Protein AF-A0A914YT44-F1 (afdb_monomer_lite)

Foldseek 3Di:
DDDPQKDAQDDPVPLPQCVVPVQFQKEAEAPDQFQDDQGPHNDMDGDPDPLSVQLVVVLVVCVVPDDAPSSLVSSLSCVPPPSTPYHYGRCLAAHECCLQAPLVRDPSVVRQYRMYGQDQDPDDCVSVVLCVQLLNPQDDPVRPDGDVVSSVVVSCCSNPPSVSSNVSDDDDPRNVVSVVVSVVSSVLRPDPVSVCCCSVPCSSVVVVVPPDD

Sequence (213 aa):
MIQQDTFWRENLLDLNIEISQPEADIIFDRAAESGGNLIAGGYYFARPTCAAKAFFKQLSYDLEDFYTPDNTYMTILCSNEGLATCGHAPFSMITNYLWLTEPSRLSSVKSVPSLIQFDGDTKLGGKLQKMKALGFDFVENDGKTCKPESVKAAQEAVVKSRKSIDQKASRSYSQIQFGVYQWFIDQFYKSAPTKYLLEKFIFPFAHYFMITI

Structure (mmCIF, N/CA/C/O backbone):
data_AF-A0A914YT44-F1
#
_entry.id   AF-A0A914YT44-F1
#
loop_
_atom_site.group_PDB
_atom_site.id
_atom_site.type_symbol
_atom_site.label_atom_id
_atom_site.label_alt_id
_atom_site.label_comp_id
_atom_site.label_asym_id
_atom_site.label_entity_id
_atom_site.label_seq_id
_atom_site.pdbx_PDB_ins_code
_atom_site.Cartn_x
_atom_site.Cartn_y
_atom_site.Cartn_z
_atom_site.occupancy
_atom_site.B_iso_or_equiv
_atom_site.auth_seq_id
_atom_site.auth_comp_id
_atom_site.auth_asym_id
_atom_site.auth_atom_id
_atom_site.pdbx_PDB_model_num
ATOM 1 N N . MET A 1 1 ? -1.627 -10.484 -0.026 1.00 53.25 1 MET A N 1
ATOM 2 C CA . MET A 1 1 ? -2.001 -10.363 -1.454 1.00 53.25 1 MET A CA 1
ATOM 3 C C . MET A 1 1 ? -0.736 -10.051 -2.247 1.00 53.25 1 MET A C 1
ATOM 5 O O . MET A 1 1 ? 0.153 -9.431 -1.682 1.00 53.25 1 MET A O 1
ATOM 9 N N . ILE A 1 2 ? -0.602 -10.529 -3.488 1.00 65.06 2 ILE A N 1
ATOM 10 C CA . ILE A 1 2 ? 0.542 -10.207 -4.360 1.00 65.06 2 ILE A CA 1
ATOM 11 C C . ILE A 1 2 ? 0.027 -9.277 -5.452 1.00 65.06 2 ILE A C 1
ATOM 13 O O . ILE A 1 2 ? -0.781 -9.704 -6.274 1.00 65.06 2 ILE A O 1
ATOM 17 N N . GLN A 1 3 ? 0.466 -8.020 -5.453 1.00 74.62 3 GLN A N 1
ATOM 18 C CA . GLN A 1 3 ? 0.130 -7.076 -6.514 1.00 74.62 3 GLN A CA 1
ATOM 19 C C . GLN A 1 3 ? 1.110 -7.226 -7.683 1.00 74.62 3 GLN A C 1
ATOM 21 O O . GLN A 1 3 ? 2.329 -7.228 -7.504 1.00 74.62 3 GLN A O 1
ATOM 26 N N . GLN A 1 4 ? 0.564 -7.377 -8.893 1.00 76.62 4 GLN A N 1
ATOM 27 C CA . GLN A 1 4 ? 1.333 -7.622 -10.125 1.00 76.62 4 GLN A CA 1
ATOM 28 C C . GLN A 1 4 ? 2.192 -6.423 -10.550 1.00 76.62 4 GLN A C 1
ATOM 30 O O . GLN A 1 4 ? 3.120 -6.554 -11.341 1.00 76.62 4 GLN A O 1
ATOM 35 N N . ASP A 1 5 ? 1.872 -5.250 -10.029 1.00 81.56 5 ASP A N 1
ATOM 36 C CA . ASP A 1 5 ? 2.488 -3.970 -10.344 1.00 81.56 5 ASP A CA 1
ATOM 37 C C . ASP A 1 5 ? 3.469 -3.495 -9.268 1.00 81.56 5 ASP A C 1
ATOM 39 O O . ASP A 1 5 ? 3.721 -2.303 -9.129 1.00 81.56 5 ASP A O 1
ATOM 43 N N . THR A 1 6 ? 4.008 -4.418 -8.480 1.00 87.19 6 THR A N 1
ATOM 44 C CA . THR A 1 6 ? 5.006 -4.106 -7.459 1.00 87.19 6 THR A CA 1
ATOM 45 C C . THR A 1 6 ? 6.357 -4.660 -7.875 1.00 87.19 6 THR A C 1
ATOM 47 O O . THR A 1 6 ? 6.466 -5.805 -8.314 1.00 87.19 6 THR A O 1
ATOM 50 N N . PHE A 1 7 ? 7.411 -3.867 -7.705 1.00 87.94 7 PHE A N 1
ATOM 51 C CA . PHE A 1 7 ? 8.782 -4.354 -7.787 1.00 87.94 7 PHE A CA 1
ATOM 52 C C . PHE A 1 7 ? 9.246 -4.857 -6.420 1.00 87.94 7 PHE A C 1
ATOM 54 O O . PHE A 1 7 ? 9.190 -4.126 -5.430 1.00 87.94 7 PHE A O 1
ATOM 61 N N . TRP A 1 8 ? 9.693 -6.113 -6.383 1.00 88.44 8 TRP A N 1
ATOM 62 C CA . TRP A 1 8 ? 10.071 -6.817 -5.162 1.00 88.44 8 TRP A CA 1
ATOM 63 C C . TRP A 1 8 ? 11.592 -6.913 -5.099 1.00 88.44 8 TRP A C 1
ATOM 65 O O . TRP A 1 8 ? 12.209 -7.654 -5.866 1.00 88.44 8 TRP A O 1
ATOM 75 N N . ARG A 1 9 ? 12.208 -6.144 -4.201 1.00 88.19 9 ARG A N 1
ATOM 76 C CA . ARG A 1 9 ? 13.657 -6.191 -3.959 1.00 88.19 9 ARG A CA 1
ATOM 77 C C . ARG A 1 9 ? 14.020 -7.260 -2.933 1.00 88.19 9 ARG A C 1
ATOM 79 O O . ARG A 1 9 ? 15.084 -7.861 -3.034 1.00 88.19 9 ARG A O 1
ATOM 86 N N . GLU A 1 10 ? 13.145 -7.471 -1.959 1.00 88.06 10 GLU A N 1
ATOM 87 C CA . GLU A 1 10 ? 13.279 -8.481 -0.910 1.00 88.06 10 GLU A CA 1
ATOM 88 C C . GLU A 1 10 ? 12.046 -9.387 -0.900 1.00 88.06 10 GLU A C 1
ATOM 90 O O . GLU A 1 10 ? 10.990 -9.038 -1.435 1.00 88.06 10 GLU A O 1
ATOM 95 N N . ASN A 1 11 ? 12.185 -10.570 -0.306 1.00 84.94 11 ASN A N 1
ATOM 96 C CA . ASN A 1 11 ? 11.076 -11.496 -0.141 1.00 84.94 11 ASN A CA 1
ATOM 97 C C . ASN A 1 11 ? 10.110 -10.966 0.925 1.00 84.94 11 ASN A C 1
ATOM 99 O O . ASN A 1 11 ? 10.542 -10.542 1.994 1.00 84.94 11 ASN A O 1
ATOM 103 N N . LEU A 1 12 ? 8.804 -11.056 0.661 1.00 79.38 12 LEU A N 1
ATOM 104 C CA . LEU A 1 12 ? 7.759 -10.672 1.611 1.00 79.38 12 LEU A CA 1
ATOM 105 C C . LEU A 1 12 ? 7.891 -11.412 2.956 1.00 79.38 12 LEU A C 1
ATOM 107 O O . LEU A 1 12 ? 7.602 -10.831 3.998 1.00 79.38 12 LEU A O 1
ATOM 111 N N . LEU A 1 13 ? 8.349 -12.669 2.931 1.00 82.69 13 LEU A N 1
ATOM 112 C CA . LEU A 1 13 ? 8.542 -13.490 4.133 1.00 82.69 13 LEU A CA 1
ATOM 113 C C . LEU A 1 13 ? 9.728 -13.033 4.995 1.00 82.69 13 LEU A C 1
ATOM 115 O O . LEU A 1 13 ? 9.747 -13.315 6.187 1.00 82.69 13 LEU A O 1
ATOM 119 N N . ASP A 1 14 ? 10.682 -12.306 4.411 1.00 87.88 14 ASP A N 1
ATOM 120 C CA . ASP A 1 14 ? 11.901 -11.869 5.098 1.00 87.88 14 ASP A CA 1
ATOM 121 C C . ASP A 1 14 ? 11.765 -10.450 5.681 1.00 87.88 14 ASP A C 1
ATOM 123 O O . ASP A 1 14 ? 12.662 -9.967 6.375 1.00 87.88 14 ASP A O 1
ATOM 127 N N . LEU A 1 15 ? 10.638 -9.768 5.432 1.00 85.25 15 LEU A N 1
ATOM 128 C CA . LEU A 1 15 ? 10.417 -8.393 5.891 1.00 85.25 15 LEU A CA 1
ATOM 129 C C . LEU A 1 15 ? 10.190 -8.288 7.403 1.00 85.25 15 LEU A C 1
ATOM 131 O O . LEU A 1 15 ? 10.411 -7.216 7.965 1.00 85.25 15 LEU A O 1
ATOM 135 N N . ASN A 1 16 ? 9.763 -9.379 8.054 1.00 87.56 16 ASN A N 1
ATOM 136 C CA . ASN A 1 16 ? 9.575 -9.473 9.507 1.00 87.56 16 ASN A CA 1
ATOM 137 C C . ASN A 1 16 ? 8.784 -8.283 10.109 1.00 87.56 16 ASN A C 1
ATOM 139 O O . ASN A 1 16 ? 9.104 -7.767 11.186 1.00 87.56 16 ASN A O 1
ATOM 143 N N . ILE A 1 17 ? 7.766 -7.802 9.384 1.00 86.25 17 ILE A N 1
ATOM 144 C CA . ILE A 1 17 ? 6.983 -6.594 9.709 1.00 86.25 17 ILE A CA 1
ATOM 145 C C . ILE A 1 17 ? 6.357 -6.709 11.108 1.00 86.25 17 ILE A C 1
ATOM 147 O O . ILE A 1 17 ? 6.280 -5.741 11.872 1.00 86.25 17 ILE A O 1
ATOM 151 N N . GLU A 1 18 ? 5.948 -7.922 11.454 1.00 86.81 18 GLU A N 1
ATOM 152 C CA . GLU A 1 18 ? 5.268 -8.309 12.677 1.00 86.81 18 GLU A CA 1
ATOM 153 C C . GLU A 1 18 ? 6.133 -8.229 13.938 1.00 86.81 18 GLU A C 1
ATOM 155 O O . GLU A 1 18 ? 5.576 -8.163 15.035 1.00 86.81 18 GLU A O 1
ATOM 160 N N . ILE A 1 19 ? 7.466 -8.198 13.808 1.00 86.94 19 ILE A N 1
ATOM 161 C CA . ILE A 1 19 ? 8.384 -8.075 14.953 1.00 86.94 19 ILE A CA 1
ATOM 162 C C . ILE A 1 19 ? 8.261 -6.691 15.595 1.00 86.94 19 ILE A C 1
ATOM 164 O O . ILE A 1 19 ? 8.307 -6.558 16.816 1.00 86.94 19 ILE A O 1
ATOM 168 N N . SER A 1 20 ? 8.075 -5.652 14.778 1.00 85.12 20 SER A N 1
ATOM 169 C CA . SER A 1 20 ? 7.980 -4.267 15.257 1.00 85.12 20 SER A CA 1
ATOM 170 C C . SER A 1 20 ? 6.661 -3.957 15.974 1.00 85.12 20 SER A C 1
ATOM 172 O O . SER A 1 20 ? 6.581 -2.983 16.720 1.00 85.12 20 SER A O 1
ATOM 174 N N . GLN A 1 21 ? 5.626 -4.767 15.731 1.00 90.94 21 GLN A N 1
ATOM 175 C CA . GLN A 1 21 ? 4.250 -4.547 16.181 1.00 90.94 21 GLN A CA 1
ATOM 176 C C . GLN A 1 21 ? 3.633 -5.882 16.649 1.00 90.94 21 GLN A C 1
ATOM 178 O O . GLN A 1 21 ? 2.755 -6.440 15.979 1.00 90.94 21 GLN A O 1
ATOM 183 N N . PRO A 1 22 ? 4.102 -6.432 17.789 1.00 90.12 22 PRO A N 1
ATOM 184 C CA . PRO A 1 22 ? 3.673 -7.744 18.276 1.00 90.12 22 PRO A CA 1
ATOM 185 C C . PRO A 1 22 ? 2.180 -7.789 18.630 1.00 90.12 22 PRO A C 1
ATOM 187 O O . PRO A 1 22 ? 1.530 -8.799 18.377 1.00 90.12 22 PRO A O 1
ATOM 190 N N . GLU A 1 23 ? 1.636 -6.677 19.125 1.00 92.00 23 GLU A N 1
ATOM 191 C CA . GLU A 1 23 ? 0.241 -6.556 19.576 1.00 92.00 23 GLU A CA 1
ATOM 192 C C . GLU A 1 23 ? -0.764 -6.309 18.438 1.00 92.00 23 GLU A C 1
ATOM 194 O O . GLU A 1 23 ? -1.972 -6.340 18.657 1.00 92.00 23 GLU A O 1
ATOM 199 N N . ALA A 1 24 ? -0.292 -6.031 17.217 1.00 94.44 24 ALA A N 1
ATOM 200 C CA . ALA A 1 24 ? -1.181 -5.791 16.087 1.00 94.44 24 ALA A CA 1
ATOM 201 C C . ALA A 1 24 ? -1.757 -7.114 15.562 1.00 94.44 24 ALA A C 1
ATOM 203 O O . ALA A 1 24 ? -1.013 -8.033 15.202 1.00 94.44 24 ALA A O 1
ATOM 204 N N . ASP A 1 25 ? -3.084 -7.181 15.462 1.00 95.81 25 ASP A N 1
ATOM 205 C CA . ASP A 1 25 ? -3.815 -8.256 14.792 1.00 95.81 25 ASP A CA 1
ATOM 206 C C . ASP A 1 25 ? -3.584 -8.214 13.280 1.00 95.81 25 ASP A C 1
ATOM 208 O O . ASP A 1 25 ? -3.444 -9.255 12.635 1.00 95.81 25 ASP A O 1
ATOM 212 N N . ILE A 1 26 ? -3.544 -7.007 12.709 1.00 95.38 26 ILE A N 1
ATOM 213 C CA . ILE A 1 26 ? -3.336 -6.776 11.279 1.00 95.38 26 ILE A CA 1
ATOM 214 C C . ILE A 1 26 ? -2.377 -5.604 11.097 1.00 95.38 26 ILE A C 1
ATOM 216 O O . ILE A 1 26 ? -2.525 -4.580 11.754 1.00 95.38 26 ILE A O 1
ATOM 220 N N . ILE A 1 27 ? -1.407 -5.728 10.197 1.00 94.25 27 ILE A N 1
ATOM 221 C CA . ILE A 1 27 ? -0.470 -4.664 9.842 1.00 94.25 27 ILE A CA 1
ATOM 222 C C . ILE A 1 27 ? -0.644 -4.334 8.364 1.00 94.25 27 ILE A C 1
ATOM 224 O O . ILE A 1 27 ? -0.474 -5.211 7.521 1.00 94.25 27 ILE A O 1
ATOM 228 N N . PHE A 1 28 ? -0.957 -3.078 8.056 1.00 93.44 28 PHE A N 1
ATOM 229 C CA . PHE A 1 28 ? -1.239 -2.613 6.696 1.00 93.44 28 PHE A CA 1
ATOM 230 C C . PHE A 1 28 ? -0.108 -1.767 6.110 1.00 93.44 28 PHE A C 1
ATOM 232 O O . PHE A 1 28 ? 0.598 -1.066 6.838 1.00 93.44 28 PHE A O 1
ATOM 239 N N . ASP A 1 29 ? 0.032 -1.772 4.786 1.00 91.50 29 ASP A N 1
ATOM 240 C CA . ASP A 1 29 ? 0.761 -0.728 4.068 1.00 91.50 29 ASP A CA 1
ATOM 241 C C . ASP A 1 29 ? 0.037 0.632 4.148 1.00 91.50 29 ASP A C 1
ATOM 243 O O . ASP A 1 29 ? -1.147 0.741 4.486 1.00 91.50 29 ASP A O 1
ATOM 247 N N . ARG A 1 30 ? 0.781 1.712 3.892 1.00 91.00 30 ARG A N 1
ATOM 248 C CA . ARG A 1 30 ? 0.304 3.091 4.072 1.00 91.00 30 ARG A CA 1
ATOM 249 C C . ARG A 1 30 ? 0.227 3.816 2.738 1.00 91.00 30 ARG A C 1
ATOM 251 O O . ARG A 1 30 ? 1.114 3.670 1.903 1.00 91.00 30 ARG A O 1
ATOM 258 N N . ALA A 1 31 ? -0.784 4.665 2.574 1.00 88.69 31 ALA A N 1
ATOM 259 C CA . ALA A 1 31 ? -0.943 5.483 1.369 1.00 88.69 31 ALA A CA 1
ATOM 260 C C . ALA A 1 31 ? 0.121 6.594 1.246 1.00 88.69 31 ALA A C 1
ATOM 262 O O . ALA A 1 31 ? 0.500 6.978 0.138 1.00 88.69 31 ALA A O 1
ATOM 263 N N . ALA A 1 32 ? 0.649 7.080 2.374 1.00 86.25 32 ALA A N 1
ATOM 264 C CA . ALA A 1 32 ? 1.719 8.073 2.414 1.00 86.25 32 ALA A CA 1
ATOM 265 C C . ALA A 1 32 ? 2.620 7.917 3.647 1.00 86.25 32 ALA A C 1
ATOM 267 O O . ALA A 1 32 ? 2.246 7.325 4.661 1.00 86.25 32 ALA A O 1
ATOM 268 N N . GLU A 1 33 ? 3.828 8.484 3.566 1.00 84.25 33 GLU A N 1
ATOM 269 C CA . GLU A 1 33 ? 4.793 8.483 4.670 1.00 84.25 33 GLU A CA 1
ATOM 270 C C . GLU A 1 33 ? 4.350 9.380 5.834 1.00 84.25 33 GLU A C 1
ATOM 272 O O . GLU A 1 33 ? 4.406 8.984 7.004 1.00 84.25 33 GLU A O 1
ATOM 277 N N . SER A 1 34 ? 3.890 10.585 5.505 1.00 76.06 34 SER A N 1
ATOM 278 C CA . SER A 1 34 ? 3.363 11.572 6.446 1.00 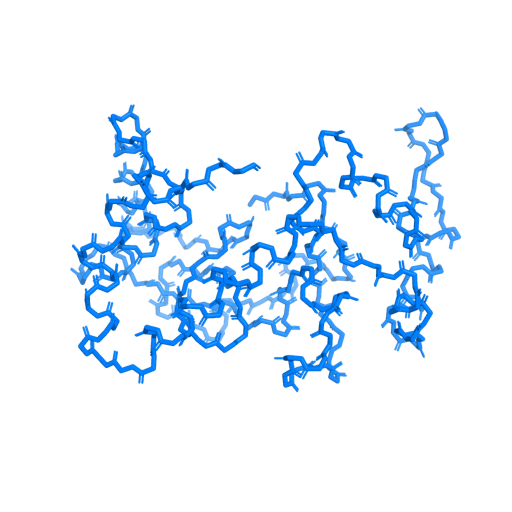76.06 34 SER A CA 1
ATOM 279 C C . SER A 1 34 ? 1.850 11.691 6.275 1.00 76.06 34 SER A C 1
ATOM 281 O O . SER A 1 34 ? 1.326 11.248 5.261 1.00 76.06 34 SER A O 1
ATOM 283 N N . GLY A 1 35 ? 1.151 12.250 7.267 1.00 66.31 35 GLY A N 1
ATOM 284 C CA . GLY A 1 35 ? -0.287 12.500 7.135 1.00 66.31 35 GLY A CA 1
ATOM 285 C C . GLY A 1 35 ? -1.209 11.370 7.593 1.00 66.31 35 GLY A C 1
ATOM 286 O O . GLY A 1 35 ? -2.305 11.237 7.073 1.00 66.31 35 GLY A O 1
ATOM 287 N N . GLY A 1 36 ? -0.805 10.591 8.602 1.00 72.94 36 GLY A N 1
ATOM 288 C CA . GLY A 1 36 ? -1.711 9.699 9.335 1.00 72.94 36 GLY A CA 1
ATOM 289 C C . GLY A 1 36 ? -1.753 8.248 8.856 1.00 72.94 36 GLY A C 1
ATOM 290 O O . GLY A 1 36 ? -0.799 7.737 8.263 1.00 72.94 36 GLY A O 1
ATOM 291 N N . ASN A 1 37 ? -2.856 7.579 9.194 1.00 82.06 37 ASN A N 1
ATOM 292 C CA . ASN A 1 37 ? -3.003 6.120 9.188 1.00 82.06 37 ASN A CA 1
ATOM 293 C C . ASN A 1 37 ? -3.829 5.599 8.002 1.00 82.06 37 ASN A C 1
ATOM 295 O O . ASN A 1 37 ? -4.321 4.475 8.058 1.00 82.06 37 ASN A O 1
ATOM 299 N N . LEU A 1 38 ? -3.989 6.399 6.937 1.00 90.00 38 LEU A N 1
ATOM 300 C CA . LEU A 1 38 ? -4.695 5.943 5.742 1.00 90.00 38 LEU A CA 1
ATOM 301 C C . LEU A 1 38 ? -4.003 4.700 5.173 1.00 90.00 38 LEU A C 1
ATOM 303 O O . LEU A 1 38 ? -2.830 4.737 4.779 1.00 90.00 38 LEU A O 1
ATOM 307 N N . ILE A 1 39 ? -4.761 3.612 5.132 1.00 92.06 39 ILE A N 1
ATOM 308 C CA . ILE A 1 39 ? -4.332 2.331 4.585 1.00 92.06 39 ILE A CA 1
ATOM 309 C C . ILE A 1 39 ? -4.241 2.456 3.063 1.00 92.06 39 ILE A C 1
ATOM 311 O O . ILE A 1 39 ? -5.109 3.064 2.439 1.00 92.06 39 ILE A O 1
ATOM 315 N N . ALA A 1 40 ? -3.183 1.907 2.460 1.00 89.12 40 ALA A N 1
ATOM 316 C CA . ALA A 1 40 ? -3.133 1.750 1.005 1.00 89.12 40 ALA A CA 1
ATOM 317 C C . ALA A 1 40 ? -3.944 0.522 0.570 1.00 89.12 40 ALA A C 1
ATOM 319 O O . ALA A 1 40 ? -4.748 0.620 -0.350 1.00 89.12 40 ALA A O 1
ATOM 320 N N . GLY A 1 41 ? -3.793 -0.599 1.281 1.00 86.62 41 GLY A N 1
ATOM 321 C CA . GLY A 1 41 ? -4.586 -1.815 1.105 1.00 86.62 41 GLY A CA 1
ATOM 322 C C . GLY A 1 41 ? -3.990 -2.815 0.115 1.00 86.62 41 GLY A C 1
ATOM 323 O O . GLY A 1 41 ? -4.568 -3.880 -0.090 1.00 86.62 41 GLY A O 1
ATOM 324 N N . GLY A 1 42 ? -2.831 -2.514 -0.477 1.00 85.31 42 GLY A N 1
ATOM 325 C CA . GLY A 1 42 ? -2.167 -3.403 -1.431 1.00 85.31 42 GLY A CA 1
ATOM 326 C C . GLY A 1 42 ? -1.467 -4.581 -0.753 1.00 85.31 42 GLY A C 1
ATOM 327 O O . GLY A 1 42 ? -1.502 -5.716 -1.242 1.00 85.31 42 GLY A O 1
ATOM 328 N N . TYR A 1 43 ? -0.893 -4.327 0.422 1.00 89.38 43 TYR A N 1
ATOM 329 C CA . TYR A 1 43 ? -0.214 -5.311 1.254 1.00 89.38 43 TYR A CA 1
ATOM 330 C C . TYR A 1 43 ? -0.681 -5.243 2.703 1.00 89.38 43 TYR A C 1
ATOM 332 O O . TYR A 1 43 ? -0.823 -4.179 3.299 1.00 89.38 43 TYR A O 1
ATOM 340 N N . TYR A 1 44 ? -0.851 -6.417 3.301 1.00 91.25 44 TYR A N 1
ATOM 341 C CA . TYR A 1 44 ? -1.093 -6.545 4.727 1.00 91.25 44 TYR A CA 1
ATOM 342 C C . TYR A 1 44 ? -0.537 -7.864 5.253 1.00 91.25 44 TYR A C 1
ATOM 344 O O . TYR A 1 44 ? -0.435 -8.859 4.528 1.00 91.25 44 TYR A O 1
ATOM 352 N N . PHE A 1 45 ? -0.220 -7.864 6.539 1.00 92.31 45 PHE A N 1
ATOM 353 C CA . PHE A 1 45 ? 0.043 -9.047 7.339 1.00 92.31 45 PHE A CA 1
ATOM 354 C C . PHE A 1 45 ? -1.100 -9.204 8.338 1.00 92.31 45 PHE A C 1
ATOM 356 O O . PHE A 1 45 ? -1.380 -8.276 9.087 1.00 92.31 45 PHE A O 1
ATOM 363 N N . ALA A 1 46 ? -1.767 -10.355 8.357 1.00 93.69 46 ALA A N 1
ATOM 364 C CA . ALA A 1 46 ? -2.846 -10.635 9.299 1.00 93.69 46 ALA A CA 1
ATOM 365 C C . ALA A 1 46 ? -2.472 -11.833 10.170 1.00 93.69 46 ALA A C 1
ATOM 367 O O . ALA A 1 46 ? -2.159 -12.910 9.654 1.00 93.69 46 ALA A O 1
ATOM 368 N N . ARG A 1 47 ? -2.524 -11.660 11.491 1.00 93.69 47 ARG A N 1
ATOM 369 C CA . ARG A 1 47 ? -2.356 -12.765 12.431 1.00 93.69 47 ARG A CA 1
ATOM 370 C C . ARG A 1 47 ? -3.599 -13.654 12.412 1.00 93.69 47 ARG A C 1
ATOM 372 O O . ARG A 1 47 ? -4.707 -13.169 12.184 1.00 93.69 47 ARG A O 1
ATOM 379 N N . PRO A 1 48 ? -3.456 -14.954 12.706 1.00 94.50 48 PRO A N 1
ATOM 380 C CA . PRO A 1 48 ? -4.589 -15.867 12.808 1.00 94.50 48 PRO A CA 1
ATOM 381 C C . PRO A 1 48 ? -5.351 -15.679 14.138 1.00 94.50 48 PRO A C 1
ATOM 383 O O . PRO A 1 48 ? -5.497 -16.620 14.913 1.00 94.50 48 PRO A O 1
ATOM 386 N N . THR A 1 49 ? -5.822 -14.462 14.428 1.00 95.25 49 THR A N 1
ATOM 387 C CA . THR A 1 49 ? -6.598 -14.131 15.633 1.00 95.25 49 THR A CA 1
ATOM 388 C C . THR A 1 49 ? -8.093 -14.043 15.327 1.00 95.25 49 THR A C 1
ATOM 390 O O . THR A 1 49 ? -8.519 -13.823 14.188 1.00 95.25 49 THR A O 1
ATOM 393 N N . CYS A 1 50 ? -8.926 -14.201 16.360 1.00 96.06 50 CYS A N 1
ATOM 394 C CA . CYS A 1 50 ? -10.371 -14.000 16.230 1.00 96.06 50 CYS A CA 1
ATOM 395 C C . CYS A 1 50 ? -10.712 -12.566 15.802 1.00 96.06 50 CYS A C 1
ATOM 397 O O . CYS A 1 50 ? -11.638 -12.381 15.015 1.00 96.06 50 CYS A O 1
ATOM 399 N N . ALA A 1 51 ? -9.948 -11.579 16.277 1.00 96.25 51 ALA A N 1
ATOM 400 C CA . ALA A 1 51 ? -10.122 -10.172 15.937 1.00 96.25 51 ALA A CA 1
ATOM 401 C C . ALA A 1 51 ? -9.815 -9.899 14.456 1.00 96.25 51 ALA A C 1
ATOM 403 O O . ALA A 1 51 ? -10.656 -9.343 13.753 1.00 96.25 51 ALA A O 1
ATOM 404 N N . ALA A 1 52 ? -8.691 -10.402 13.926 1.00 96.25 52 ALA A N 1
ATOM 405 C CA . ALA A 1 52 ? -8.385 -10.281 12.498 1.00 96.25 52 ALA A CA 1
ATOM 406 C C . ALA A 1 52 ? -9.468 -10.935 11.620 1.00 96.25 52 ALA A C 1
ATOM 408 O O . ALA 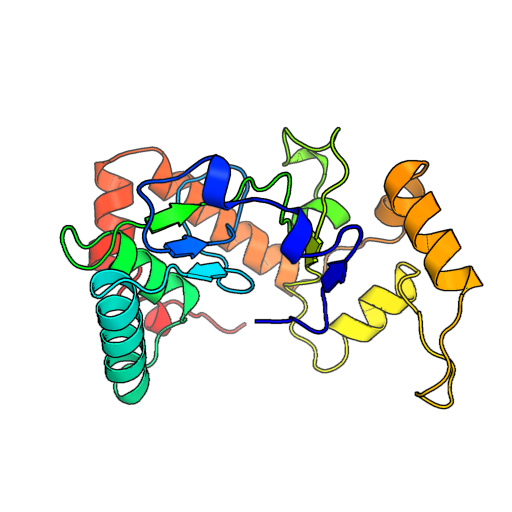A 1 52 ? -9.903 -10.369 10.616 1.00 96.25 52 ALA A O 1
ATOM 409 N N . LYS A 1 53 ? -9.970 -12.111 12.023 1.00 96.25 53 LYS A N 1
ATOM 410 C CA . LYS A 1 53 ? -11.080 -12.775 11.325 1.00 96.25 53 LYS A CA 1
ATOM 411 C C . LYS A 1 53 ? -12.372 -11.956 11.381 1.00 96.25 53 LYS A C 1
ATOM 413 O O . LYS A 1 53 ? -13.077 -11.882 10.377 1.00 96.25 53 LYS A O 1
ATOM 418 N N . ALA A 1 54 ? -12.694 -11.365 12.532 1.00 95.88 54 ALA A N 1
ATOM 419 C CA . ALA A 1 54 ? -13.867 -10.510 12.693 1.00 95.88 54 ALA A CA 1
ATOM 420 C C . ALA A 1 54 ? -13.772 -9.260 11.808 1.00 95.88 54 ALA A C 1
ATOM 422 O O . ALA A 1 54 ? -14.740 -8.939 11.124 1.00 95.88 54 ALA A O 1
ATOM 423 N N . PHE A 1 55 ? -12.594 -8.634 11.740 1.00 96.00 55 PHE A N 1
ATOM 424 C CA . PHE A 1 55 ? -12.319 -7.500 10.860 1.00 96.00 55 PHE A CA 1
ATOM 425 C C . PHE A 1 55 ? -12.609 -7.827 9.392 1.00 96.00 55 PHE A C 1
ATOM 427 O O . PHE A 1 55 ? -13.421 -7.153 8.765 1.00 96.00 55 PHE A O 1
ATOM 434 N N . PHE A 1 56 ? -12.004 -8.888 8.843 1.00 94.81 56 PHE A N 1
ATOM 435 C CA . PHE A 1 56 ? -12.207 -9.239 7.431 1.00 94.81 56 PHE A CA 1
ATOM 436 C C . PHE A 1 56 ? -13.619 -9.753 7.142 1.00 94.81 56 PHE A C 1
ATOM 438 O O . PHE A 1 56 ? -14.123 -9.554 6.039 1.00 94.81 56 PHE A O 1
ATOM 445 N N . LYS A 1 57 ? -14.283 -10.380 8.122 1.00 94.88 57 LYS A N 1
ATOM 446 C CA . LYS A 1 57 ? -15.697 -10.751 8.000 1.00 94.88 57 LYS A CA 1
ATOM 447 C C . LYS A 1 57 ? -16.582 -9.510 7.881 1.00 94.88 57 LYS A C 1
ATOM 449 O O . LYS A 1 57 ? -17.449 -9.491 7.017 1.00 94.88 57 LYS A O 1
ATOM 454 N N . GLN A 1 58 ? -16.356 -8.505 8.728 1.00 93.62 58 GLN A N 1
ATOM 455 C CA . GLN A 1 58 ? -17.092 -7.243 8.693 1.00 93.62 58 GLN A CA 1
ATOM 456 C C . GLN A 1 58 ? -16.837 -6.515 7.368 1.00 93.62 58 GLN A C 1
ATOM 458 O O . GLN A 1 58 ? -17.781 -6.249 6.639 1.00 93.62 58 GLN A O 1
ATOM 463 N N . LEU A 1 59 ? -15.564 -6.344 6.987 1.00 92.81 59 LEU A N 1
ATOM 464 C CA . LEU A 1 59 ? -15.168 -5.765 5.699 1.00 92.81 59 LEU A CA 1
ATOM 465 C C . LEU A 1 59 ? -15.872 -6.443 4.516 1.00 92.81 59 LEU A C 1
ATOM 467 O O . LEU A 1 59 ? -16.413 -5.760 3.656 1.00 92.81 59 LEU A O 1
ATOM 471 N N . SER A 1 60 ? -15.872 -7.778 4.471 1.00 92.69 60 SER A N 1
ATOM 472 C CA . SER A 1 60 ? -16.516 -8.528 3.389 1.00 92.69 60 SER A CA 1
ATOM 473 C C . SER A 1 60 ? -18.029 -8.347 3.367 1.00 92.69 60 SER A C 1
ATOM 475 O O . SER A 1 60 ? -18.589 -8.258 2.283 1.00 92.69 60 SER A O 1
ATOM 477 N N . TYR A 1 61 ? -18.674 -8.342 4.535 1.00 92.00 61 TYR A N 1
ATOM 478 C CA . TYR A 1 61 ? -20.120 -8.166 4.648 1.00 92.00 61 TYR A CA 1
ATOM 479 C C . TYR A 1 61 ? -20.533 -6.762 4.195 1.00 92.00 61 TYR A C 1
ATOM 481 O O . TYR A 1 61 ? -21.455 -6.607 3.407 1.00 92.00 61 TYR A O 1
ATOM 489 N N . ASP A 1 62 ? -19.803 -5.735 4.631 1.00 89.56 62 ASP A N 1
ATOM 490 C CA . ASP A 1 62 ? -20.149 -4.354 4.304 1.00 89.56 62 ASP A CA 1
ATOM 491 C C . ASP A 1 62 ? -19.870 -4.020 2.838 1.00 89.56 62 ASP A C 1
ATOM 493 O O . ASP A 1 62 ? -20.675 -3.340 2.212 1.00 89.56 62 ASP A O 1
ATOM 497 N N . LEU A 1 63 ? -18.768 -4.513 2.260 1.00 87.81 63 LEU A N 1
ATOM 498 C CA . LEU A 1 63 ? -18.455 -4.287 0.843 1.00 87.81 63 LEU A CA 1
ATOM 499 C C . LEU A 1 63 ? -19.399 -5.029 -0.119 1.00 87.81 63 LEU A C 1
ATOM 501 O O . LEU A 1 63 ? -19.402 -4.717 -1.309 1.00 87.81 63 LEU A O 1
ATOM 505 N N . GLU A 1 64 ? -20.188 -5.992 0.367 1.00 88.00 64 GLU A N 1
ATOM 506 C CA . GLU A 1 64 ? -21.232 -6.651 -0.426 1.00 88.00 64 GLU A CA 1
ATOM 507 C C . GLU A 1 64 ? -22.416 -5.706 -0.691 1.00 88.00 64 GLU A C 1
ATOM 509 O O . GLU A 1 64 ? -22.934 -5.665 -1.807 1.00 88.00 64 GLU A O 1
ATOM 514 N N . ASP A 1 65 ? -22.776 -4.884 0.300 1.00 85.06 65 ASP A N 1
ATOM 515 C CA . ASP A 1 65 ? -23.956 -4.011 0.257 1.00 85.06 65 ASP A CA 1
ATOM 516 C C . ASP A 1 65 ? -23.624 -2.515 0.103 1.00 85.06 65 ASP A C 1
ATOM 518 O O . ASP A 1 65 ? -24.485 -1.711 -0.270 1.00 85.06 65 ASP A O 1
ATOM 522 N N . PHE A 1 66 ? -22.385 -2.107 0.390 1.00 80.69 66 PHE A N 1
ATOM 523 C CA . PHE A 1 66 ? -21.973 -0.709 0.434 1.00 80.69 66 PHE A CA 1
ATOM 524 C C . PHE A 1 66 ? -20.820 -0.416 -0.525 1.00 80.69 66 PHE A C 1
ATOM 526 O O . PHE A 1 66 ? -19.685 -0.858 -0.349 1.00 80.69 66 PHE A O 1
ATOM 533 N N . TYR A 1 67 ? -21.101 0.409 -1.536 1.00 78.00 67 TYR A N 1
ATOM 534 C CA . TYR A 1 67 ? -20.087 0.849 -2.486 1.00 78.00 67 TYR A CA 1
ATOM 535 C C . TYR A 1 67 ? -19.180 1.901 -1.846 1.00 78.00 67 TYR A C 1
ATOM 537 O O . TYR A 1 67 ? -19.545 3.069 -1.767 1.00 78.00 67 TYR A O 1
ATOM 545 N N . THR A 1 68 ? -17.994 1.491 -1.406 1.00 80.81 68 THR A N 1
ATOM 546 C CA . THR A 1 68 ? -16.963 2.371 -0.845 1.00 80.81 68 THR A CA 1
ATOM 547 C C . THR A 1 68 ? -15.571 1.875 -1.236 1.00 80.81 68 THR A C 1
ATOM 549 O O . THR A 1 68 ? -15.396 0.671 -1.440 1.00 80.81 68 THR A O 1
ATOM 552 N N . PRO A 1 69 ? -14.564 2.758 -1.356 1.00 83.12 69 PRO A N 1
ATOM 553 C CA . PRO A 1 69 ? -13.182 2.323 -1.492 1.00 83.12 69 PRO A CA 1
ATOM 554 C C . PRO A 1 69 ? -12.762 1.450 -0.307 1.00 83.12 69 PRO A C 1
ATOM 556 O O . PRO A 1 69 ? -12.864 1.854 0.857 1.00 83.12 69 PRO A O 1
ATOM 559 N N . ASP A 1 70 ? -12.252 0.262 -0.614 1.00 85.62 70 ASP A N 1
ATOM 560 C CA . ASP A 1 70 ? -11.787 -0.728 0.356 1.00 85.62 70 ASP A CA 1
ATOM 561 C C . ASP A 1 70 ? -10.764 -0.139 1.336 1.00 85.62 70 ASP A C 1
ATOM 563 O O . ASP A 1 70 ? -10.889 -0.309 2.545 1.00 85.62 70 ASP A O 1
ATOM 567 N N . ASN A 1 71 ? -9.793 0.625 0.842 1.00 88.75 71 ASN A N 1
ATOM 568 C CA . ASN A 1 71 ? -8.734 1.246 1.632 1.00 88.75 71 ASN A CA 1
ATOM 569 C C . ASN A 1 71 ? -9.262 2.227 2.696 1.00 88.75 71 ASN A C 1
ATOM 571 O O . ASN A 1 71 ? -8.805 2.263 3.844 1.00 88.75 71 ASN A O 1
ATOM 575 N N . THR A 1 72 ? -10.281 2.991 2.323 1.00 88.50 72 THR A N 1
ATOM 576 C CA . THR A 1 72 ? -10.931 3.992 3.158 1.00 88.50 72 THR A CA 1
ATOM 577 C C . THR A 1 72 ? -11.782 3.302 4.216 1.00 88.50 72 THR A C 1
ATOM 579 O O . THR A 1 72 ? -11.712 3.648 5.396 1.00 88.50 72 THR A O 1
ATOM 582 N N . TYR A 1 73 ? -12.510 2.255 3.824 1.00 89.69 73 TYR A N 1
ATOM 583 C CA . TYR A 1 73 ? -13.312 1.464 4.748 1.00 89.69 73 TYR A CA 1
ATOM 584 C C . TYR A 1 73 ? -12.469 0.663 5.739 1.00 89.69 73 TYR A C 1
ATOM 586 O O . TYR A 1 73 ? -12.734 0.696 6.939 1.00 89.69 73 TYR A O 1
ATOM 594 N N . MET A 1 74 ? -11.388 0.029 5.280 1.00 92.56 74 MET A N 1
ATOM 595 C CA . MET A 1 74 ? -10.412 -0.621 6.158 1.00 92.56 74 MET A CA 1
ATOM 596 C C . MET A 1 74 ? -9.852 0.362 7.192 1.00 92.56 74 MET A C 1
ATOM 598 O O . MET A 1 74 ? -9.711 0.006 8.361 1.00 92.56 74 MET A O 1
ATOM 602 N N . THR A 1 75 ? -9.598 1.614 6.797 1.00 91.81 75 THR A N 1
ATOM 603 C CA . THR A 1 75 ? -9.128 2.657 7.722 1.00 91.81 75 THR A CA 1
ATOM 604 C C . THR A 1 75 ? -10.180 2.974 8.789 1.00 91.81 75 THR A C 1
ATOM 606 O O . THR A 1 75 ? -9.847 3.065 9.969 1.00 91.81 75 THR A O 1
ATOM 609 N N . ILE A 1 76 ? -11.461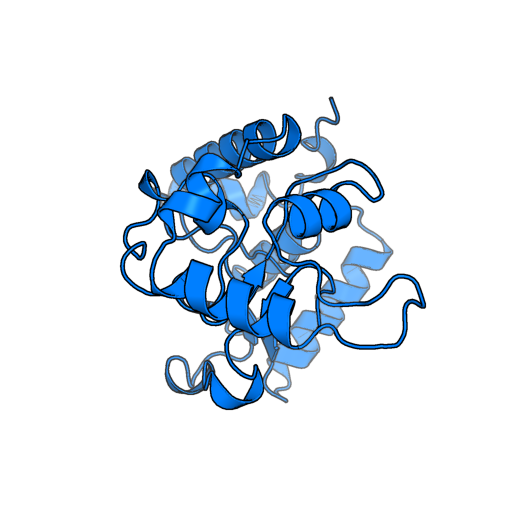 3.060 8.413 1.00 90.12 76 ILE A N 1
ATOM 610 C CA . ILE A 1 76 ? -12.571 3.250 9.363 1.00 90.12 76 ILE A CA 1
ATOM 611 C C . ILE A 1 76 ? -12.669 2.081 10.343 1.00 90.12 76 ILE A C 1
ATOM 613 O O . ILE A 1 76 ? -12.785 2.307 11.549 1.00 90.12 76 ILE A O 1
ATOM 617 N N . LEU A 1 77 ? -12.620 0.845 9.840 1.00 91.56 77 LEU A N 1
ATOM 618 C CA . LEU A 1 77 ? -12.693 -0.358 10.667 1.00 91.56 77 LEU A CA 1
ATOM 619 C C . LEU A 1 77 ? -11.526 -0.428 11.659 1.00 91.56 77 LEU A C 1
ATOM 621 O O . LEU A 1 77 ? -11.733 -0.810 12.806 1.00 91.56 77 LEU A O 1
ATOM 625 N N . CYS A 1 78 ? -10.328 0.001 11.256 1.00 90.94 78 CYS A N 1
ATOM 626 C CA . CYS A 1 78 ? -9.173 0.097 12.149 1.00 90.94 78 CYS A CA 1
ATOM 627 C C . CYS A 1 78 ? -9.314 1.199 13.207 1.00 90.94 78 CYS A C 1
ATOM 629 O O . CYS A 1 78 ? -8.802 1.058 14.315 1.00 90.94 78 CYS A O 1
ATOM 631 N N . SER A 1 79 ? -10.021 2.284 12.891 1.00 86.88 79 SER A N 1
ATOM 632 C CA . SER A 1 79 ? -10.351 3.348 13.846 1.00 86.88 79 SER A CA 1
ATOM 633 C C . SER A 1 79 ? -11.563 3.032 14.732 1.00 86.88 79 SER A C 1
ATOM 635 O O . SER A 1 79 ? -11.930 3.843 15.588 1.00 86.88 79 SER A O 1
ATOM 637 N N . ASN A 1 80 ? -12.225 1.890 14.537 1.00 82.69 80 ASN A N 1
ATOM 638 C CA . ASN A 1 80 ? -13.272 1.410 15.431 1.00 82.69 80 ASN A CA 1
ATOM 639 C C . ASN A 1 80 ? -12.636 0.585 16.553 1.00 82.69 80 ASN A C 1
ATOM 641 O O . ASN A 1 80 ? -12.280 -0.580 16.371 1.00 82.69 80 ASN A O 1
ATOM 645 N N . GLU A 1 81 ? -12.508 1.208 17.726 1.00 71.69 81 GLU A N 1
ATOM 646 C CA . GLU A 1 81 ? -11.991 0.548 18.924 1.00 71.69 81 GLU A CA 1
ATOM 647 C C . GLU A 1 81 ? -12.760 -0.755 19.206 1.00 71.69 81 GLU A C 1
ATOM 649 O O . GLU A 1 81 ? -13.990 -0.772 19.255 1.00 71.69 81 GLU A O 1
ATOM 654 N N . GLY A 1 82 ? -12.021 -1.854 19.382 1.00 78.19 82 GLY A N 1
ATOM 655 C CA . GLY A 1 82 ? -12.567 -3.153 19.784 1.00 78.19 82 GLY A CA 1
ATOM 656 C C . GLY A 1 82 ? -12.828 -4.167 18.664 1.00 78.19 82 GLY A C 1
ATOM 657 O O . GLY A 1 82 ? -13.126 -5.314 18.989 1.00 78.19 82 GLY A O 1
ATOM 658 N N . LEU A 1 83 ? -12.690 -3.809 17.377 1.00 91.31 83 LEU A N 1
ATOM 659 C CA . LEU A 1 83 ? -12.833 -4.785 16.281 1.00 91.31 83 LEU A CA 1
ATOM 660 C C . LEU A 1 83 ? -11.543 -5.585 16.033 1.00 91.31 83 LEU A C 1
ATOM 662 O O . LEU A 1 83 ? -11.562 -6.814 16.056 1.00 91.31 83 LEU A O 1
ATOM 666 N N . ALA A 1 84 ? -10.433 -4.886 15.792 1.00 94.31 84 ALA A N 1
ATOM 667 C CA . ALA A 1 84 ? -9.092 -5.454 15.672 1.00 94.31 84 ALA A CA 1
ATOM 668 C C . ALA A 1 84 ? -8.035 -4.385 15.957 1.00 94.31 84 ALA A C 1
ATOM 670 O O . ALA A 1 84 ? -8.253 -3.201 15.696 1.00 94.31 84 ALA A O 1
ATOM 671 N N . THR A 1 85 ? -6.877 -4.803 16.460 1.00 94.31 85 THR A N 1
ATOM 672 C CA . THR A 1 85 ? -5.740 -3.904 16.667 1.00 94.31 85 THR A CA 1
ATOM 673 C C . THR A 1 85 ? -4.963 -3.768 15.364 1.00 94.31 85 THR A C 1
ATOM 675 O O . THR A 1 85 ? -4.309 -4.715 14.923 1.00 94.31 85 THR A O 1
ATOM 678 N N . CYS A 1 86 ? -5.025 -2.595 14.737 1.00 93.88 86 CYS A N 1
ATOM 679 C CA . CYS A 1 86 ? -4.320 -2.338 13.486 1.00 93.88 86 CYS A CA 1
ATOM 680 C C . CYS A 1 86 ? -2.961 -1.668 13.710 1.00 93.88 86 CYS A C 1
ATOM 682 O O . CYS A 1 86 ? -2.844 -0.676 14.429 1.00 93.88 86 CYS A O 1
ATOM 684 N N . GLY A 1 87 ? -1.947 -2.200 13.039 1.00 93.25 87 GLY A N 1
ATOM 685 C CA . GLY A 1 87 ? -0.623 -1.622 12.888 1.00 93.25 87 GLY A CA 1
ATOM 686 C C . GLY A 1 87 ? -0.367 -1.140 11.461 1.00 93.25 87 GLY A C 1
ATOM 687 O O . GLY A 1 87 ? -1.140 -1.411 10.537 1.00 93.25 87 GLY A O 1
ATOM 688 N N . HIS A 1 88 ? 0.763 -0.465 11.260 1.00 92.38 88 HIS A N 1
ATOM 689 C CA . HIS A 1 88 ? 1.172 0.024 9.945 1.00 92.38 88 HIS A CA 1
ATOM 690 C C . HIS A 1 88 ? 2.625 -0.318 9.631 1.00 92.38 88 HIS A C 1
ATOM 692 O O . HIS A 1 88 ? 3.528 -0.031 10.419 1.00 92.38 88 HIS A O 1
ATOM 698 N N . ALA A 1 89 ? 2.866 -0.896 8.457 1.00 90.75 89 ALA A N 1
ATOM 699 C CA . ALA A 1 89 ? 4.207 -1.151 7.966 1.00 90.75 89 ALA A CA 1
ATOM 700 C C . ALA A 1 89 ? 4.951 0.182 7.738 1.00 90.75 89 ALA A C 1
ATOM 702 O O . ALA A 1 89 ? 4.341 1.175 7.314 1.00 90.75 89 ALA A O 1
ATOM 703 N N . PRO A 1 90 ? 6.272 0.238 7.991 1.00 89.69 90 PRO A N 1
ATOM 704 C CA . PRO A 1 90 ? 7.066 1.412 7.659 1.00 89.69 90 PRO A CA 1
ATOM 705 C C . PRO A 1 90 ? 6.959 1.740 6.165 1.00 89.69 90 PRO A C 1
ATOM 707 O O . PRO A 1 90 ? 7.201 0.883 5.317 1.00 89.69 90 PRO A O 1
ATOM 710 N N . PHE A 1 91 ? 6.666 2.999 5.831 1.00 88.38 91 PHE A N 1
ATOM 711 C CA . PHE A 1 91 ? 6.572 3.436 4.429 1.00 88.38 91 PHE A CA 1
ATOM 712 C C . PHE A 1 91 ? 7.922 3.347 3.691 1.00 88.38 91 PHE A C 1
ATOM 714 O O . PHE A 1 91 ? 7.981 3.255 2.468 1.00 88.38 91 PHE A O 1
ATOM 721 N N . SER A 1 92 ? 9.026 3.341 4.443 1.00 86.94 92 SER A N 1
ATOM 722 C CA . SER A 1 92 ? 10.369 3.070 3.930 1.00 86.94 92 SER A CA 1
ATOM 723 C C . SER A 1 92 ? 10.581 1.613 3.509 1.00 86.94 92 SER A C 1
ATOM 725 O O . SER A 1 92 ? 11.538 1.340 2.793 1.00 86.94 92 SER A O 1
ATOM 727 N N . MET A 1 93 ? 9.729 0.685 3.954 1.00 89.31 93 MET A N 1
ATOM 728 C CA . MET A 1 93 ? 9.796 -0.741 3.630 1.00 89.31 93 MET A CA 1
ATOM 729 C C . MET A 1 93 ? 8.863 -1.089 2.466 1.00 89.31 93 MET A C 1
ATOM 731 O O . MET A 1 93 ? 9.312 -1.688 1.489 1.00 89.31 93 MET A O 1
ATOM 735 N N . ILE A 1 94 ? 7.592 -0.682 2.559 1.00 89.31 94 ILE A N 1
ATOM 736 C CA . ILE A 1 94 ? 6.588 -0.825 1.498 1.00 89.31 94 ILE A CA 1
ATOM 737 C C . ILE A 1 94 ? 6.167 0.577 1.075 1.00 89.31 94 ILE A C 1
ATOM 739 O O . ILE A 1 94 ? 5.560 1.309 1.858 1.00 89.31 94 ILE A O 1
ATOM 743 N N . THR A 1 95 ? 6.525 0.955 -0.149 1.00 88.94 95 THR A N 1
ATOM 744 C CA . THR A 1 95 ? 6.238 2.278 -0.704 1.00 88.94 95 THR A CA 1
ATOM 745 C C . THR A 1 95 ? 5.444 2.178 -1.998 1.00 88.94 95 THR A C 1
ATOM 747 O O . THR A 1 95 ? 5.315 1.107 -2.588 1.00 88.94 95 THR A O 1
ATOM 750 N N . ASN A 1 96 ? 5.003 3.330 -2.493 1.00 86.31 96 ASN A N 1
ATOM 751 C CA . ASN A 1 96 ? 4.255 3.457 -3.734 1.00 86.31 96 ASN A CA 1
ATOM 752 C C . ASN A 1 96 ? 4.936 4.401 -4.739 1.00 86.31 96 ASN A C 1
ATOM 754 O O . ASN A 1 96 ? 6.116 4.752 -4.614 1.00 86.31 96 ASN A O 1
ATOM 758 N N . TYR A 1 97 ? 4.165 4.836 -5.739 1.00 82.38 97 TYR A N 1
ATOM 759 C CA . TYR A 1 97 ? 4.613 5.712 -6.818 1.00 82.38 97 TYR A CA 1
ATOM 760 C C . TYR A 1 97 ? 5.307 6.992 -6.336 1.00 82.38 97 TYR A C 1
ATOM 762 O O . TYR A 1 97 ? 6.151 7.518 -7.063 1.00 82.38 97 TYR A O 1
ATOM 770 N N . LEU A 1 98 ? 5.018 7.471 -5.117 1.00 82.75 98 LEU A N 1
ATOM 771 C CA . LEU A 1 98 ? 5.666 8.643 -4.525 1.00 82.75 98 LEU A CA 1
ATOM 772 C C . LEU A 1 98 ? 7.186 8.488 -4.465 1.00 82.75 98 LEU A C 1
ATOM 774 O O . LEU A 1 98 ? 7.904 9.460 -4.688 1.00 82.75 98 LEU A O 1
ATOM 778 N N . TRP A 1 99 ? 7.704 7.278 -4.239 1.00 84.25 99 TRP A N 1
ATOM 779 C CA . TRP A 1 99 ? 9.149 7.061 -4.257 1.00 84.25 99 TRP A CA 1
ATOM 780 C C . TRP A 1 99 ? 9.743 7.235 -5.660 1.00 84.25 99 TRP A C 1
ATOM 782 O O . TRP A 1 99 ? 10.870 7.703 -5.795 1.00 84.25 99 TRP A O 1
ATOM 792 N N . LEU A 1 100 ? 8.991 6.930 -6.713 1.00 79.06 100 LEU A N 1
ATOM 793 C CA . LEU A 1 100 ? 9.458 7.061 -8.094 1.00 79.06 100 LEU A CA 1
ATOM 794 C C . LEU A 1 100 ? 9.313 8.490 -8.626 1.00 79.06 100 LEU A C 1
ATOM 796 O O . LEU A 1 100 ? 10.182 8.963 -9.347 1.00 79.06 100 LEU A O 1
ATOM 800 N N . THR A 1 101 ? 8.210 9.172 -8.306 1.00 75.62 101 THR A N 1
ATOM 801 C CA . THR A 1 101 ? 7.859 10.454 -8.940 1.00 75.62 101 THR A CA 1
ATOM 802 C C . THR A 1 101 ? 8.021 11.667 -8.034 1.00 75.62 101 THR A C 1
ATOM 804 O O . THR A 1 101 ? 8.121 12.784 -8.536 1.00 75.62 101 THR A O 1
ATOM 807 N N . GLU A 1 102 ? 8.006 11.487 -6.710 1.00 75.12 102 GLU A N 1
ATOM 808 C CA . GLU A 1 102 ? 8.062 12.582 -5.732 1.00 75.12 102 GLU A CA 1
ATOM 809 C C . GLU A 1 102 ? 9.041 12.299 -4.568 1.00 75.12 102 GLU A C 1
ATOM 811 O O . GLU A 1 102 ? 8.665 12.467 -3.405 1.00 75.12 102 GLU A O 1
ATOM 816 N N . PRO A 1 103 ? 10.317 11.929 -4.841 1.00 72.94 103 PRO A N 1
ATOM 817 C CA . PRO A 1 103 ? 11.334 11.700 -3.809 1.00 72.94 103 PRO A CA 1
ATOM 818 C C . PRO A 1 103 ? 11.371 12.799 -2.752 1.00 72.94 103 PRO A C 1
ATOM 820 O O . PRO A 1 103 ? 11.422 12.516 -1.566 1.00 72.94 103 PRO A O 1
ATOM 823 N N . SER A 1 104 ? 11.310 14.065 -3.162 1.00 72.44 104 SER A N 1
ATOM 824 C CA . SER A 1 104 ? 11.423 15.215 -2.259 1.00 72.44 104 SER A CA 1
ATOM 825 C C . SER A 1 104 ? 10.352 15.277 -1.165 1.00 72.44 104 SER A C 1
ATOM 827 O O . SER A 1 104 ? 10.551 15.986 -0.182 1.00 72.44 104 SER A O 1
ATOM 829 N N . ARG A 1 105 ? 9.234 14.555 -1.312 1.00 71.50 105 ARG A N 1
ATOM 830 C CA . ARG A 1 105 ? 8.174 14.462 -0.297 1.00 71.50 105 ARG A CA 1
ATOM 831 C C . ARG A 1 105 ? 8.407 13.368 0.735 1.00 71.50 105 ARG A C 1
ATOM 833 O O . ARG A 1 105 ? 7.639 13.285 1.688 1.00 71.50 105 ARG A O 1
ATOM 840 N N . LEU A 1 106 ? 9.428 12.540 0.543 1.00 73.94 106 LEU A N 1
ATOM 841 C CA . LEU A 1 106 ? 9.766 11.456 1.445 1.00 73.94 106 LEU A CA 1
ATOM 842 C C . LEU A 1 106 ? 10.982 11.854 2.291 1.00 73.94 106 LEU A C 1
ATOM 844 O O . LEU A 1 106 ? 12.004 12.332 1.804 1.00 73.94 106 LEU A O 1
ATOM 848 N N . SER A 1 107 ? 10.889 11.634 3.589 1.00 66.56 107 SER A N 1
ATOM 849 C CA . SER A 1 107 ? 11.999 11.717 4.534 1.00 66.56 107 SER A CA 1
ATOM 850 C C . SER A 1 107 ? 12.871 10.454 4.478 1.00 66.56 107 SER A C 1
ATOM 852 O O . SER A 1 107 ? 14.084 10.526 4.686 1.00 66.56 107 SER A O 1
ATOM 854 N N . SER A 1 108 ? 12.295 9.316 4.074 1.00 61.38 108 SER A N 1
ATOM 855 C CA . SER A 1 108 ? 12.964 8.020 3.877 1.00 61.38 108 SER A CA 1
ATOM 856 C C . SER A 1 108 ? 13.649 7.827 2.516 1.00 61.38 108 SER A C 1
ATOM 858 O O . SER A 1 108 ? 14.084 6.723 2.198 1.00 61.38 108 SER A O 1
ATOM 860 N N . VAL A 1 109 ? 13.841 8.886 1.716 1.00 61.38 109 VAL A N 1
ATOM 861 C CA . VAL A 1 109 ? 14.500 8.836 0.382 1.00 61.38 109 VAL A CA 1
ATOM 862 C C . VAL A 1 109 ? 15.829 8.085 0.386 1.00 61.38 109 VAL A C 1
ATOM 864 O O . VAL A 1 109 ? 16.208 7.513 -0.636 1.00 61.38 109 VAL A O 1
ATOM 867 N N . LYS A 1 110 ? 16.541 8.113 1.518 1.00 62.97 110 LYS A N 1
ATOM 868 C CA . LYS A 1 110 ? 17.868 7.512 1.677 1.00 62.97 110 LYS A CA 1
ATOM 869 C C . LYS A 1 110 ? 17.847 5.983 1.748 1.00 62.97 110 LYS A C 1
ATOM 871 O O . LYS A 1 110 ? 18.853 5.374 1.399 1.00 62.97 110 LYS A O 1
ATOM 876 N N . SER A 1 111 ? 16.750 5.366 2.187 1.00 72.56 111 SER A N 1
ATOM 877 C CA . SER A 1 111 ? 16.610 3.908 2.223 1.00 72.56 111 SER A CA 1
ATOM 878 C C . SER A 1 111 ? 15.911 3.417 0.964 1.00 72.56 111 SER A C 1
ATOM 880 O O . SER A 1 111 ? 14.865 3.942 0.582 1.00 72.56 111 SER A O 1
ATOM 882 N N . VAL A 1 112 ? 16.491 2.405 0.323 1.00 83.25 112 VAL A N 1
ATOM 883 C CA . VAL A 1 112 ? 15.859 1.721 -0.803 1.00 83.25 112 VAL A CA 1
ATOM 884 C C . VAL A 1 112 ? 14.752 0.807 -0.259 1.00 83.25 112 VAL A C 1
ATOM 886 O O . VAL A 1 112 ? 15.069 -0.117 0.494 1.00 83.25 112 VAL A O 1
ATOM 889 N N . PRO A 1 113 ? 13.482 1.015 -0.639 1.00 88.06 113 PRO A N 1
ATOM 890 C CA . PRO A 1 113 ? 12.375 0.207 -0.150 1.00 88.06 113 PRO A CA 1
ATOM 891 C C . PRO A 1 113 ? 12.506 -1.254 -0.558 1.00 88.06 113 PRO A C 1
ATOM 893 O O . PRO A 1 113 ? 13.133 -1.586 -1.570 1.00 88.06 113 PRO A O 1
ATOM 896 N N . SER A 1 114 ? 11.930 -2.135 0.248 1.00 90.06 114 SER A N 1
ATOM 897 C CA . SER A 1 114 ? 11.885 -3.567 -0.037 1.00 90.06 114 SER A CA 1
ATOM 898 C C . SER A 1 114 ? 10.856 -3.874 -1.122 1.00 90.06 114 SER A C 1
ATOM 900 O O . SER A 1 114 ? 11.129 -4.678 -2.013 1.00 90.06 114 SER A O 1
ATOM 902 N N . LEU A 1 115 ? 9.712 -3.183 -1.090 1.00 89.94 115 LEU A N 1
ATOM 903 C CA . LEU A 1 115 ? 8.637 -3.274 -2.077 1.00 89.94 115 LEU A CA 1
ATOM 904 C C . LEU A 1 115 ? 8.283 -1.875 -2.604 1.00 89.94 115 LEU A C 1
ATOM 906 O O . LEU A 1 115 ? 8.140 -0.934 -1.822 1.00 89.94 115 LEU A O 1
ATOM 910 N N . ILE A 1 116 ? 8.141 -1.742 -3.927 1.00 88.81 116 ILE A N 1
ATOM 911 C CA . ILE A 1 116 ? 7.789 -0.482 -4.604 1.00 88.81 116 ILE A CA 1
ATOM 912 C C . ILE A 1 116 ? 6.566 -0.713 -5.501 1.00 88.81 116 ILE A C 1
ATOM 914 O O . ILE A 1 116 ? 6.688 -1.367 -6.538 1.00 88.81 116 ILE A O 1
ATOM 918 N N . GLN A 1 117 ? 5.406 -0.178 -5.118 1.00 87.69 117 GLN A N 1
ATOM 919 C CA . GLN A 1 117 ? 4.151 -0.256 -5.878 1.00 87.69 117 GLN A CA 1
ATOM 920 C C . GLN A 1 117 ? 4.086 0.832 -6.958 1.00 87.69 117 GLN A C 1
ATOM 922 O O . GLN A 1 117 ? 4.383 2.002 -6.702 1.00 87.69 117 GLN A O 1
ATOM 927 N N . PHE A 1 118 ? 3.644 0.479 -8.165 1.00 83.38 118 PHE A N 1
ATOM 928 C CA . PHE A 1 118 ? 3.525 1.408 -9.297 1.00 83.38 118 PHE A CA 1
ATOM 929 C C . PHE A 1 118 ? 2.102 1.967 -9.435 1.00 83.38 118 PHE A C 1
ATOM 931 O O . PHE A 1 118 ? 1.568 2.082 -10.537 1.00 83.38 118 PHE A O 1
ATOM 938 N N . ASP A 1 119 ? 1.473 2.313 -8.313 1.00 75.94 119 ASP A N 1
ATOM 939 C CA . ASP A 1 119 ? 0.086 2.777 -8.252 1.00 75.94 119 ASP A CA 1
ATOM 940 C C . ASP A 1 119 ? -0.172 4.149 -8.894 1.00 75.94 119 ASP A C 1
ATOM 942 O O . ASP A 1 119 ? 0.722 4.962 -9.150 1.00 75.94 119 ASP A O 1
ATOM 946 N N . GLY A 1 120 ? -1.452 4.412 -9.158 1.00 69.19 120 GLY A N 1
ATOM 947 C CA . GLY A 1 120 ? -1.934 5.736 -9.534 1.00 69.19 120 GLY A CA 1
ATOM 948 C C . GLY A 1 120 ? -2.006 6.021 -11.031 1.00 69.19 120 GLY A C 1
ATOM 949 O O . GLY A 1 120 ? -2.385 7.134 -11.380 1.00 69.19 120 GLY A O 1
ATOM 950 N N . ASP A 1 121 ? -1.696 5.076 -11.924 1.00 69.38 121 ASP A N 1
ATOM 951 C CA . ASP A 1 121 ? -1.996 5.215 -13.360 1.00 69.38 121 ASP A CA 1
ATOM 952 C C . ASP A 1 121 ? -3.340 4.550 -13.695 1.00 69.38 121 ASP A C 1
ATOM 954 O O . ASP A 1 121 ? -3.526 3.357 -13.455 1.00 69.38 121 ASP A O 1
ATOM 958 N N . THR A 1 122 ? -4.293 5.328 -14.210 1.00 60.53 122 THR A N 1
ATOM 959 C CA . THR A 1 122 ? -5.691 4.896 -14.405 1.00 60.53 122 THR A CA 1
ATOM 960 C C . THR A 1 122 ? -5.970 4.353 -15.803 1.00 60.53 122 THR A C 1
ATOM 962 O O . THR A 1 122 ? -7.032 3.780 -16.045 1.00 60.53 122 THR A O 1
ATOM 965 N N . LYS A 1 123 ? -5.026 4.491 -16.745 1.00 62.94 123 LYS A N 1
ATOM 966 C CA . LYS A 1 123 ? -5.178 3.906 -18.081 1.00 62.94 123 LYS A CA 1
ATOM 967 C C . LYS A 1 123 ? -4.944 2.399 -18.029 1.00 62.94 123 LYS A C 1
ATOM 969 O O . LYS A 1 123 ? -3.882 1.941 -17.605 1.00 62.94 123 LYS A O 1
ATOM 974 N N . LEU A 1 124 ? -5.911 1.631 -18.532 1.00 53.84 124 LEU A N 1
ATOM 975 C CA . LEU A 1 124 ? -5.806 0.178 -18.674 1.00 53.84 124 LEU A CA 1
ATOM 976 C C . LEU A 1 124 ? -4.546 -0.179 -19.487 1.00 53.84 124 LEU A C 1
ATOM 978 O O . LEU A 1 124 ? -4.334 0.349 -20.576 1.00 53.84 124 LEU A O 1
ATOM 982 N N . GLY A 1 125 ? -3.667 -1.014 -18.925 1.00 64.31 125 GLY A N 1
ATOM 983 C CA . GLY A 1 125 ? -2.362 -1.352 -19.517 1.00 64.31 125 GLY A CA 1
ATOM 984 C C . GLY A 1 125 ? -1.267 -0.277 -19.384 1.00 64.31 125 GLY A C 1
ATOM 985 O O . GLY A 1 125 ? -0.089 -0.595 -19.549 1.00 64.31 125 GLY A O 1
ATOM 986 N N . GLY A 1 126 ? -1.613 0.961 -19.012 1.00 70.88 126 GLY A N 1
ATOM 987 C CA . GLY A 1 126 ? -0.671 2.070 -18.825 1.00 70.88 126 GLY A CA 1
ATOM 988 C C . GLY A 1 126 ? 0.309 1.834 -17.675 1.00 70.88 126 GLY A C 1
ATOM 989 O O . GLY A 1 126 ? 1.495 2.115 -17.815 1.00 70.88 126 GLY A O 1
ATOM 990 N N . LYS A 1 127 ? -0.155 1.207 -16.587 1.00 76.25 127 LYS A N 1
ATOM 991 C CA . LYS A 1 127 ? 0.666 0.850 -15.416 1.00 76.25 127 LYS A CA 1
ATOM 992 C C . LYS A 1 127 ? 1.864 -0.030 -15.790 1.00 76.25 127 LYS A C 1
ATOM 994 O O . LYS A 1 127 ? 3.011 0.324 -15.527 1.00 76.25 127 LYS A O 1
ATOM 999 N N . LEU A 1 128 ? 1.605 -1.135 -16.494 1.00 79.88 128 LEU A N 1
ATOM 1000 C CA . LEU A 1 128 ? 2.649 -2.055 -16.953 1.00 79.88 128 LEU A CA 1
ATOM 1001 C C . LEU A 1 128 ? 3.550 -1.412 -18.014 1.00 79.88 128 LEU A C 1
ATOM 1003 O O . LEU A 1 128 ? 4.763 -1.586 -17.971 1.00 79.88 128 LEU A O 1
ATOM 1007 N N . GLN A 1 129 ? 2.997 -0.630 -18.945 1.00 80.12 129 GLN A N 1
ATOM 1008 C CA . GLN A 1 129 ? 3.811 0.101 -19.924 1.00 80.12 129 GLN A CA 1
ATOM 1009 C C . GLN A 1 129 ? 4.752 1.108 -19.254 1.00 80.12 129 GLN A C 1
ATOM 1011 O O . GLN A 1 129 ? 5.915 1.211 -19.641 1.00 80.12 129 GLN A O 1
ATOM 1016 N N . LYS A 1 130 ? 4.283 1.806 -18.216 1.00 80.19 130 LYS A N 1
ATOM 1017 C CA . LYS A 1 130 ? 5.091 2.734 -17.425 1.00 80.19 130 LYS A CA 1
ATOM 1018 C C . LYS A 1 130 ? 6.196 2.010 -16.664 1.00 80.19 130 LYS A C 1
ATOM 1020 O O . LYS A 1 130 ? 7.336 2.462 -16.699 1.00 80.19 130 LYS A O 1
ATOM 1025 N N . MET A 1 131 ? 5.896 0.862 -16.053 1.00 84.50 131 MET A N 1
ATOM 1026 C CA . MET A 1 131 ? 6.914 -0.006 -15.449 1.00 84.50 131 MET A CA 1
ATOM 1027 C C . MET A 1 131 ? 8.004 -0.363 -16.465 1.00 84.50 131 MET A C 1
ATOM 1029 O O . MET A 1 131 ? 9.186 -0.136 -16.204 1.00 84.50 131 MET A O 1
ATOM 1033 N N . LYS A 1 132 ? 7.619 -0.813 -17.667 1.00 86.12 132 LYS A N 1
ATOM 1034 C CA . LYS A 1 132 ? 8.569 -1.125 -18.746 1.00 86.12 132 LYS A CA 1
ATOM 1035 C C . LYS A 1 132 ? 9.394 0.091 -19.174 1.00 86.12 132 LYS A C 1
ATOM 1037 O O . LYS A 1 132 ? 10.610 -0.017 -19.298 1.00 86.12 132 LYS A O 1
ATOM 1042 N N . ALA A 1 133 ? 8.766 1.257 -19.339 1.00 83.56 133 ALA A N 1
ATOM 1043 C CA . ALA A 1 133 ? 9.449 2.503 -19.701 1.00 83.56 133 ALA A CA 1
ATOM 1044 C C . ALA A 1 133 ? 10.476 2.950 -18.642 1.00 83.56 133 ALA A C 1
ATOM 1046 O O . ALA A 1 133 ? 11.520 3.517 -18.975 1.00 83.56 133 ALA A O 1
ATOM 1047 N N . LEU A 1 134 ? 10.210 2.646 -17.371 1.00 82.50 134 LEU A N 1
ATOM 1048 C CA . LEU A 1 134 ? 11.123 2.882 -16.253 1.00 82.50 134 LEU A CA 1
ATOM 1049 C C . LEU A 1 134 ? 12.236 1.825 -16.136 1.00 82.50 134 LEU A C 1
ATOM 1051 O O . LEU A 1 134 ? 13.139 1.990 -15.321 1.00 82.50 134 LEU A O 1
ATOM 1055 N N . GLY A 1 135 ? 12.222 0.785 -16.977 1.00 86.88 135 GLY A N 1
ATOM 1056 C CA . GLY A 1 135 ? 13.222 -0.286 -17.000 1.00 86.88 135 GLY A CA 1
ATOM 1057 C C . GLY A 1 135 ? 12.816 -1.556 -16.248 1.00 86.88 135 GLY A C 1
ATOM 1058 O O . GLY A 1 135 ? 13.615 -2.482 -16.161 1.00 86.88 135 GLY A O 1
ATOM 1059 N N . PHE A 1 136 ? 11.582 -1.636 -15.746 1.00 87.62 136 PHE A N 1
ATOM 1060 C CA . PHE A 1 136 ? 11.028 -2.811 -15.063 1.00 87.62 136 PHE A CA 1
ATOM 1061 C C . PHE A 1 136 ? 10.340 -3.762 -16.067 1.00 87.62 136 PHE A C 1
ATOM 1063 O O . PHE A 1 136 ? 9.190 -4.156 -15.886 1.00 87.62 136 PHE A O 1
ATOM 1070 N N . ASP A 1 137 ? 11.028 -4.093 -17.168 1.00 89.94 137 ASP A N 1
ATOM 1071 C CA . ASP A 1 137 ? 10.580 -5.073 -18.172 1.00 89.94 137 ASP A CA 1
ATOM 1072 C C . ASP A 1 137 ? 11.350 -6.388 -18.006 1.00 89.94 137 ASP A C 1
ATOM 1074 O O . ASP A 1 137 ? 12.462 -6.546 -18.513 1.00 89.94 137 ASP A O 1
ATOM 1078 N N . PHE A 1 138 ? 10.765 -7.322 -17.257 1.00 90.19 138 PHE A N 1
ATOM 1079 C CA . PHE A 1 138 ? 11.453 -8.538 -16.806 1.00 90.19 138 PHE A CA 1
ATOM 1080 C C . PHE A 1 138 ? 11.114 -9.797 -17.597 1.00 90.19 138 PHE A C 1
ATOM 1082 O O . PHE A 1 138 ? 11.669 -10.852 -17.308 1.00 90.19 138 PHE A O 1
ATOM 1089 N N . VAL A 1 139 ? 10.209 -9.712 -18.570 1.00 90.06 139 VAL A N 1
ATOM 1090 C CA . VAL A 1 139 ? 9.736 -10.872 -19.332 1.00 90.06 139 VAL A CA 1
ATOM 1091 C C . VAL A 1 139 ? 9.968 -10.630 -20.818 1.00 90.06 139 VAL A C 1
ATOM 1093 O O . VAL A 1 139 ? 9.787 -9.517 -21.316 1.00 90.06 139 VAL A O 1
ATOM 1096 N N . GLU A 1 140 ? 10.409 -11.665 -21.521 1.00 90.62 140 GLU A N 1
ATOM 1097 C CA . GLU A 1 140 ? 10.531 -11.684 -22.976 1.00 90.62 140 GLU A CA 1
ATOM 1098 C C . GLU A 1 140 ? 9.178 -11.540 -23.674 1.00 90.62 140 GLU A C 1
ATOM 1100 O O . GLU A 1 140 ? 8.106 -11.658 -23.078 1.00 90.62 140 GLU A O 1
ATOM 1105 N N . ASN A 1 141 ? 9.224 -11.272 -24.980 1.00 87.19 141 ASN A N 1
ATOM 1106 C CA . ASN A 1 141 ? 8.013 -11.128 -25.796 1.00 87.19 141 ASN A CA 1
ATOM 1107 C C . ASN A 1 141 ? 7.169 -12.418 -25.847 1.00 87.19 141 ASN A C 1
ATOM 1109 O O . ASN A 1 141 ? 6.002 -12.365 -26.226 1.00 87.19 141 ASN A O 1
ATOM 1113 N N . ASP A 1 142 ? 7.739 -13.560 -25.453 1.00 89.44 142 ASP A N 1
ATOM 1114 C CA . ASP A 1 142 ? 7.034 -14.837 -25.310 1.00 89.44 142 ASP A CA 1
ATOM 1115 C C . ASP A 1 142 ? 6.134 -14.915 -24.058 1.00 89.44 142 ASP A C 1
ATOM 1117 O O . ASP A 1 142 ? 5.363 -15.867 -23.914 1.00 89.44 142 ASP A O 1
ATOM 1121 N N . GLY A 1 143 ? 6.228 -13.930 -23.154 1.00 83.62 143 GLY A N 1
ATOM 1122 C CA . GLY A 1 143 ? 5.456 -13.847 -21.915 1.00 83.62 143 GLY A CA 1
ATOM 1123 C C . GLY A 1 143 ? 5.821 -14.893 -20.856 1.00 83.62 143 GLY A C 1
ATOM 1124 O O . GLY A 1 143 ? 5.112 -15.005 -19.858 1.00 83.62 143 GLY A O 1
ATOM 1125 N N . LYS A 1 144 ? 6.885 -15.675 -21.062 1.00 88.06 144 LYS A N 1
ATOM 1126 C CA . LYS A 1 144 ? 7.239 -16.837 -20.228 1.00 88.06 144 LYS A CA 1
ATOM 1127 C C . LYS A 1 144 ? 8.688 -16.817 -19.768 1.00 88.06 144 LYS A C 1
ATOM 1129 O O . LYS A 1 144 ? 8.978 -17.282 -18.668 1.00 88.06 144 LYS A O 1
ATOM 1134 N N . THR A 1 145 ? 9.588 -16.300 -20.593 1.00 91.50 145 THR A N 1
ATOM 1135 C CA . THR A 1 145 ? 11.020 -16.311 -20.310 1.00 91.50 145 THR A CA 1
ATOM 1136 C C . THR A 1 145 ? 11.411 -15.048 -19.556 1.00 91.50 145 THR A C 1
ATOM 1138 O O . THR A 1 145 ? 11.067 -13.934 -19.947 1.00 91.50 145 THR A O 1
ATOM 1141 N N . CYS A 1 146 ? 12.126 -15.217 -18.445 1.00 90.94 146 CYS A N 1
ATOM 1142 C CA . CYS A 1 146 ? 12.649 -14.107 -17.653 1.00 90.94 146 CYS A CA 1
ATOM 1143 C C . CYS A 1 146 ? 13.862 -13.466 -18.348 1.00 90.94 146 CYS A C 1
ATOM 1145 O O . CYS A 1 146 ? 14.712 -14.178 -18.878 1.00 90.94 146 CYS A O 1
ATOM 1147 N N . LYS A 1 147 ? 13.966 -12.133 -18.286 1.00 93.12 147 LYS A N 1
ATOM 1148 C CA . LYS A 1 147 ? 15.118 -11.325 -18.715 1.00 93.12 147 LYS A CA 1
ATOM 1149 C C . LYS A 1 147 ? 16.060 -11.077 -17.528 1.00 93.12 147 LYS A C 1
ATOM 1151 O O . LYS A 1 147 ? 15.907 -10.056 -16.848 1.00 93.12 147 LYS A O 1
ATOM 1156 N N . PRO A 1 148 ? 17.046 -11.952 -17.250 1.00 89.94 148 PRO A N 1
ATOM 1157 C CA . PRO A 1 148 ? 17.905 -11.808 -16.072 1.00 89.94 148 PRO A CA 1
ATOM 1158 C C . PRO A 1 148 ? 18.706 -10.499 -16.081 1.00 89.94 148 PRO A C 1
ATOM 1160 O O . PRO A 1 148 ? 18.914 -9.896 -15.029 1.00 89.94 148 PRO A O 1
ATOM 1163 N N . GLU A 1 149 ? 19.108 -10.018 -17.260 1.00 90.25 149 GLU A N 1
ATOM 1164 C CA . GLU A 1 149 ? 19.838 -8.754 -17.377 1.00 90.25 149 GLU A CA 1
ATOM 1165 C C . GLU A 1 149 ? 18.981 -7.541 -17.009 1.00 90.25 149 GLU A C 1
ATOM 1167 O O . GLU A 1 149 ? 19.450 -6.676 -16.272 1.00 90.25 149 GLU A O 1
ATOM 1172 N N . SER A 1 150 ? 17.711 -7.501 -17.430 1.00 89.56 150 SER A N 1
ATOM 1173 C CA . SER A 1 150 ? 16.786 -6.427 -17.044 1.00 89.56 150 SER A CA 1
ATOM 1174 C C . SER A 1 150 ? 16.516 -6.421 -15.539 1.00 89.56 150 SER A C 1
ATOM 1176 O O . SER A 1 150 ? 16.464 -5.353 -14.931 1.00 89.56 150 SER A O 1
ATOM 1178 N N . VAL A 1 151 ? 16.392 -7.600 -14.915 1.00 87.81 151 VAL A N 1
ATOM 1179 C CA . VAL A 1 151 ? 16.240 -7.719 -13.453 1.00 87.81 151 VAL A CA 1
ATOM 1180 C C . VAL A 1 151 ? 17.457 -7.132 -12.741 1.00 87.81 151 VAL A C 1
ATOM 1182 O O . VAL A 1 151 ? 17.309 -6.284 -11.859 1.00 87.81 151 VAL A O 1
ATOM 1185 N N . LYS A 1 152 ? 18.664 -7.525 -13.160 1.00 87.81 152 LYS A N 1
ATOM 1186 C CA . LYS A 1 152 ? 19.914 -7.018 -12.583 1.00 87.81 152 LYS A CA 1
ATOM 1187 C C . LYS A 1 152 ? 20.063 -5.509 -12.793 1.00 87.81 152 LYS A C 1
ATOM 1189 O O . LYS A 1 152 ? 20.396 -4.789 -11.854 1.00 87.81 152 LYS A O 1
ATOM 1194 N N . ALA A 1 153 ? 19.756 -5.014 -13.990 1.00 87.25 153 ALA A N 1
ATOM 1195 C CA . ALA A 1 153 ? 19.796 -3.590 -14.303 1.00 87.25 153 ALA A CA 1
ATOM 1196 C C . ALA A 1 153 ? 18.821 -2.781 -13.434 1.00 87.25 153 ALA A C 1
ATOM 1198 O O . ALA A 1 153 ? 19.199 -1.730 -12.921 1.00 87.25 153 ALA A O 1
ATOM 1199 N N . ALA A 1 154 ? 17.599 -3.277 -13.211 1.00 86.38 154 ALA A N 1
ATOM 1200 C CA . ALA A 1 154 ? 16.626 -2.623 -12.338 1.00 86.38 154 ALA A CA 1
ATOM 1201 C C . ALA A 1 154 ? 17.084 -2.607 -10.871 1.00 86.38 154 ALA A C 1
ATOM 1203 O O . ALA A 1 154 ? 17.010 -1.563 -10.222 1.00 86.38 154 ALA A O 1
ATOM 1204 N N . GLN A 1 155 ? 17.625 -3.719 -10.360 1.00 84.62 155 GLN A N 1
ATOM 1205 C CA . GLN A 1 155 ? 18.205 -3.780 -9.012 1.00 84.62 155 GLN A CA 1
ATOM 1206 C C . GLN A 1 155 ? 19.337 -2.758 -8.838 1.00 84.62 155 GLN A C 1
ATOM 1208 O O . GLN A 1 155 ? 19.367 -2.015 -7.855 1.00 84.62 155 GLN A O 1
ATOM 1213 N N . GLU A 1 156 ? 20.245 -2.668 -9.811 1.00 84.56 156 GLU A N 1
ATOM 1214 C CA . GLU A 1 1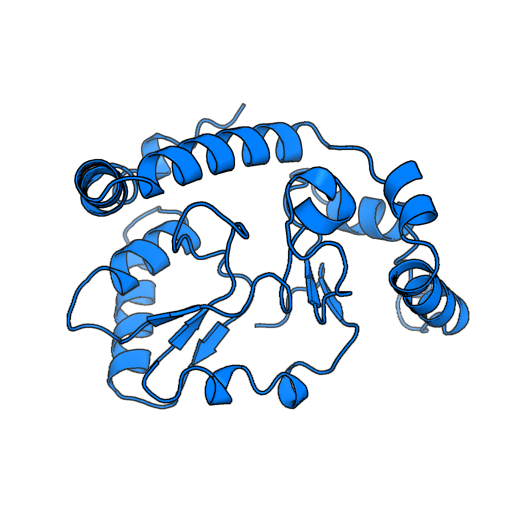56 ? 21.341 -1.702 -9.778 1.00 84.56 156 GLU A CA 1
ATOM 1215 C C . GLU A 1 156 ? 20.856 -0.253 -9.913 1.00 84.56 156 GLU A C 1
ATOM 1217 O O . GLU A 1 156 ? 21.351 0.618 -9.196 1.00 84.56 156 GLU A O 1
ATOM 1222 N N . ALA A 1 157 ? 19.875 0.019 -10.776 1.00 81.56 157 ALA A N 1
ATOM 1223 C CA . ALA A 1 157 ? 19.321 1.357 -10.975 1.00 81.56 157 ALA A CA 1
ATOM 1224 C C . ALA A 1 157 ? 18.649 1.889 -9.702 1.00 81.56 157 ALA A C 1
ATOM 1226 O O . ALA A 1 157 ? 18.887 3.035 -9.312 1.00 81.56 157 ALA A O 1
ATOM 1227 N N . VAL A 1 158 ? 17.875 1.039 -9.023 1.00 81.81 158 VAL A N 1
ATOM 1228 C CA . VAL A 1 158 ? 17.183 1.366 -7.772 1.00 81.81 158 VAL A CA 1
ATOM 1229 C C . VAL A 1 158 ? 18.177 1.657 -6.635 1.00 81.81 158 VAL A C 1
ATOM 1231 O O . VAL A 1 158 ? 17.952 2.583 -5.858 1.00 81.81 158 VAL A O 1
ATOM 1234 N N . VAL A 1 159 ? 19.301 0.930 -6.562 1.00 77.56 159 VAL A N 1
ATOM 1235 C CA . VAL A 1 159 ? 20.309 1.089 -5.495 1.00 77.56 159 VAL A CA 1
ATOM 1236 C C . VAL A 1 159 ? 21.319 2.206 -5.779 1.00 77.56 159 VAL A C 1
ATOM 1238 O O . VAL A 1 159 ? 21.609 3.017 -4.901 1.00 77.56 159 VAL A O 1
ATOM 1241 N N . LYS A 1 160 ? 21.894 2.254 -6.986 1.00 71.06 160 LYS A N 1
ATOM 1242 C CA . LYS A 1 160 ? 23.050 3.113 -7.306 1.00 71.06 160 LYS A CA 1
ATOM 1243 C C . LYS A 1 160 ? 22.674 4.433 -7.963 1.00 71.06 160 LYS A C 1
ATOM 1245 O O . LYS A 1 160 ? 23.442 5.390 -7.904 1.00 71.06 160 LYS A O 1
ATOM 1250 N N . SER A 1 161 ? 21.567 4.488 -8.698 1.00 59.06 161 SER A N 1
ATOM 1251 C CA . SER A 1 161 ? 21.329 5.565 -9.664 1.00 59.06 161 SER A CA 1
ATOM 1252 C C . SER A 1 161 ? 19.854 5.912 -9.786 1.00 59.06 161 SER A C 1
ATOM 1254 O O . SER A 1 161 ? 19.370 6.117 -10.897 1.00 59.06 161 SER A O 1
ATOM 1256 N N . ARG A 1 162 ? 19.160 6.063 -8.646 1.00 69.06 162 ARG A N 1
ATOM 1257 C CA . ARG A 1 162 ? 17.770 6.553 -8.566 1.00 69.06 162 ARG A CA 1
ATOM 1258 C C . ARG A 1 162 ? 17.499 7.722 -9.523 1.00 69.06 162 ARG A C 1
ATOM 1260 O O . ARG A 1 162 ? 16.493 7.711 -10.214 1.00 69.06 162 ARG A O 1
ATOM 1267 N N . LYS A 1 163 ? 18.470 8.630 -9.693 1.00 63.31 163 LYS A N 1
ATOM 1268 C CA . LYS A 1 163 ? 18.447 9.729 -10.679 1.00 63.31 163 LYS A CA 1
ATOM 1269 C C . LYS A 1 163 ? 18.051 9.309 -12.105 1.00 63.31 163 LYS A C 1
ATOM 1271 O O . LYS A 1 163 ? 17.382 10.069 -12.790 1.00 63.31 163 LYS A O 1
ATOM 1276 N N . SER A 1 164 ? 18.473 8.132 -12.568 1.00 63.78 164 SER A N 1
ATOM 1277 C CA . SER A 1 164 ? 18.132 7.599 -13.897 1.00 63.78 164 SER A CA 1
ATOM 1278 C C . SER A 1 164 ? 16.661 7.190 -14.016 1.00 63.78 164 SER A C 1
ATOM 1280 O O . SER A 1 164 ? 16.072 7.332 -15.086 1.00 63.78 164 SER A O 1
ATOM 1282 N N . ILE A 1 165 ? 16.068 6.722 -12.915 1.00 68.69 165 ILE A N 1
ATOM 1283 C CA . ILE A 1 165 ? 14.638 6.431 -12.799 1.00 68.69 165 ILE A CA 1
ATOM 1284 C C . ILE A 1 165 ? 13.880 7.754 -12.675 1.00 68.69 165 ILE A C 1
ATOM 1286 O O . ILE A 1 165 ? 12.951 7.975 -13.442 1.00 68.69 165 ILE A O 1
ATOM 1290 N N . ASP A 1 166 ? 14.335 8.670 -11.813 1.00 65.75 166 ASP A N 1
ATOM 1291 C CA . ASP A 1 166 ? 13.722 9.990 -11.602 1.00 65.75 166 ASP A CA 1
ATOM 1292 C C . ASP A 1 166 ? 13.625 10.798 -12.912 1.00 65.75 166 ASP A C 1
ATOM 1294 O O . ASP A 1 166 ? 12.610 11.431 -13.181 1.00 65.75 166 ASP A O 1
ATOM 1298 N N . GLN A 1 167 ? 14.654 10.751 -13.768 1.00 61.78 167 GLN A N 1
ATOM 1299 C CA . GLN A 1 167 ? 14.648 11.432 -15.073 1.00 61.78 167 GLN A CA 1
ATOM 1300 C C . GLN A 1 167 ? 13.609 10.869 -16.052 1.00 61.78 167 GLN A C 1
ATOM 1302 O O . GLN A 1 167 ? 13.137 11.592 -16.928 1.00 61.78 167 GLN A O 1
ATOM 1307 N N . LYS A 1 168 ? 13.267 9.583 -15.928 1.00 66.44 168 LYS A N 1
ATOM 1308 C CA . LYS A 1 168 ? 12.267 8.907 -16.767 1.00 66.44 168 LYS A CA 1
ATOM 1309 C C . LYS A 1 168 ? 10.870 8.942 -16.144 1.00 66.44 168 LYS A C 1
ATOM 1311 O O . LYS A 1 168 ? 9.875 8.798 -16.853 1.00 66.44 168 LYS A O 1
ATOM 1316 N N . ALA A 1 169 ? 10.788 9.115 -14.829 1.00 70.06 169 ALA A N 1
ATOM 1317 C CA . ALA A 1 169 ? 9.554 9.121 -14.068 1.00 70.06 169 ALA A CA 1
ATOM 1318 C C . ALA A 1 169 ? 8.828 10.460 -14.224 1.00 70.06 169 ALA A C 1
ATOM 1320 O O . ALA A 1 169 ? 9.056 11.419 -13.493 1.00 70.06 169 ALA A O 1
ATOM 1321 N N . SER A 1 170 ? 7.900 10.516 -15.177 1.00 68.31 170 SER A N 1
ATOM 1322 C CA . SER A 1 170 ? 6.940 11.612 -15.287 1.00 68.31 170 SER A CA 1
ATOM 1323 C C . SER A 1 170 ? 5.633 11.277 -14.564 1.00 68.31 170 SER A C 1
ATOM 1325 O O . SER A 1 170 ? 5.190 10.121 -14.501 1.00 68.31 170 SER A O 1
ATOM 1327 N N . ARG A 1 171 ? 5.001 12.306 -13.993 1.00 71.81 171 ARG A N 1
ATOM 1328 C CA . ARG A 1 171 ? 3.689 12.175 -13.352 1.00 71.81 171 ARG A CA 1
ATOM 1329 C C . ARG A 1 171 ? 2.605 12.047 -14.414 1.00 71.81 171 ARG A C 1
ATOM 1331 O O . ARG A 1 171 ? 2.556 12.850 -15.345 1.00 71.81 171 ARG A O 1
ATOM 1338 N N . SER A 1 172 ? 1.734 11.053 -14.266 1.00 75.56 172 SER A N 1
ATOM 1339 C CA . SER A 1 172 ? 0.474 11.035 -15.012 1.00 75.56 172 SER A CA 1
ATOM 1340 C C . SER A 1 172 ? -0.509 12.033 -14.389 1.00 75.56 172 SER A C 1
ATOM 1342 O O . SER A 1 172 ? -0.366 12.422 -13.229 1.00 75.56 172 SER A O 1
ATOM 1344 N N . TYR A 1 173 ? -1.531 12.441 -15.146 1.00 77.69 173 TYR A N 1
ATOM 1345 C CA . TYR A 1 173 ? -2.594 13.312 -14.627 1.00 77.69 173 TYR A CA 1
ATOM 1346 C C . TYR A 1 173 ? -3.277 12.708 -13.390 1.00 77.69 173 TYR A C 1
ATOM 1348 O O . TYR A 1 173 ? -3.487 13.393 -12.392 1.00 77.69 173 TYR A O 1
ATOM 1356 N N . SER A 1 174 ? -3.522 11.399 -13.416 1.00 76.12 174 SER A N 1
ATOM 1357 C CA . SER A 1 174 ? -4.092 10.663 -12.291 1.00 76.12 174 SER A CA 1
ATOM 1358 C C . SER A 1 174 ? -3.198 10.700 -11.050 1.00 76.12 174 SER A C 1
ATOM 1360 O O . SER A 1 174 ? -3.696 10.924 -9.956 1.00 76.12 174 SER A O 1
ATOM 1362 N N . GLN A 1 175 ? -1.874 10.579 -11.191 1.00 77.44 175 GLN A N 1
ATOM 1363 C CA . GLN A 1 175 ? -0.948 10.706 -10.057 1.00 77.44 175 GLN A CA 1
ATOM 1364 C C . GLN A 1 175 ? -0.946 12.115 -9.457 1.00 77.44 175 GLN A C 1
ATOM 1366 O O . GLN A 1 175 ? -0.808 12.260 -8.247 1.00 77.44 175 GLN A O 1
ATOM 1371 N N . ILE A 1 176 ? -1.138 13.154 -10.275 1.00 81.25 176 ILE A N 1
ATOM 1372 C CA . ILE A 1 176 ? -1.305 14.526 -9.774 1.00 81.25 176 ILE A CA 1
ATOM 1373 C C . ILE A 1 176 ? -2.604 14.629 -8.968 1.00 81.25 176 ILE A C 1
ATOM 1375 O O . ILE A 1 176 ? -2.587 15.150 -7.855 1.00 81.25 176 ILE A O 1
ATOM 1379 N N . GLN A 1 177 ? -3.708 14.092 -9.494 1.00 80.88 177 GLN A N 1
ATOM 1380 C CA . GLN A 1 177 ? -4.997 14.064 -8.803 1.00 80.88 177 GLN A CA 1
ATOM 1381 C C . GLN A 1 177 ? -4.905 13.305 -7.465 1.00 80.88 177 GLN A C 1
ATOM 1383 O O . GLN A 1 177 ? -5.286 13.843 -6.426 1.00 80.88 177 GLN A O 1
ATOM 1388 N N . PHE A 1 178 ? -4.314 12.105 -7.460 1.00 80.75 178 PHE A N 1
ATOM 1389 C CA . PHE A 1 178 ? -4.044 11.342 -6.237 1.00 80.75 178 PHE A CA 1
ATOM 1390 C C . PHE A 1 178 ? -3.152 12.112 -5.262 1.00 80.75 178 PHE A C 1
ATOM 1392 O O . PHE A 1 178 ? -3.432 12.132 -4.067 1.00 80.75 178 PHE A O 1
ATOM 1399 N N . GLY A 1 179 ? -2.118 12.796 -5.756 1.00 81.31 179 GLY A N 1
ATOM 1400 C CA . GLY A 1 179 ? -1.240 13.624 -4.935 1.00 81.31 179 GLY A CA 1
ATOM 1401 C C . GLY A 1 179 ? -1.975 14.770 -4.232 1.00 81.31 179 GLY A C 1
ATOM 1402 O O . GLY A 1 179 ? -1.652 15.075 -3.082 1.00 81.31 179 GLY A O 1
ATOM 1403 N N . VAL A 1 180 ? -2.975 15.370 -4.888 1.00 84.00 180 VAL A N 1
ATOM 1404 C CA . VAL A 1 180 ? -3.848 16.403 -4.305 1.00 84.00 180 VAL A CA 1
ATOM 1405 C C . VAL A 1 180 ? -4.768 15.806 -3.241 1.00 84.00 180 VAL A C 1
ATOM 1407 O O . VAL A 1 180 ? -4.834 16.346 -2.137 1.00 84.00 180 VAL A O 1
ATOM 1410 N N . TYR A 1 181 ? -5.435 14.682 -3.524 1.00 83.50 181 TYR A N 1
ATOM 1411 C CA . TYR A 1 181 ? -6.276 14.006 -2.528 1.00 83.50 181 TYR A CA 1
ATOM 1412 C C . TYR A 1 181 ? -5.476 13.601 -1.294 1.00 83.50 181 TYR A C 1
ATOM 1414 O O . TYR A 1 181 ? -5.888 13.896 -0.172 1.00 83.50 181 TYR A O 1
ATOM 1422 N N . GLN A 1 182 ? -4.299 13.010 -1.498 1.00 84.50 182 GLN A N 1
ATOM 1423 C CA . GLN A 1 182 ? -3.406 12.642 -0.410 1.00 84.50 182 GLN A CA 1
ATOM 1424 C C . GLN A 1 182 ? -3.008 13.869 0.410 1.00 84.50 182 GLN A C 1
ATOM 1426 O O . GLN A 1 182 ? -3.077 13.828 1.629 1.00 84.50 182 GLN A O 1
ATOM 1431 N N . TRP A 1 183 ? -2.672 14.991 -0.236 1.00 85.56 183 TRP A N 1
ATOM 1432 C CA . TRP A 1 183 ? -2.328 16.219 0.481 1.00 85.56 183 TRP A CA 1
ATOM 1433 C C . TRP A 1 183 ? -3.463 16.716 1.385 1.00 85.56 183 TRP A C 1
ATOM 1435 O O . TRP A 1 18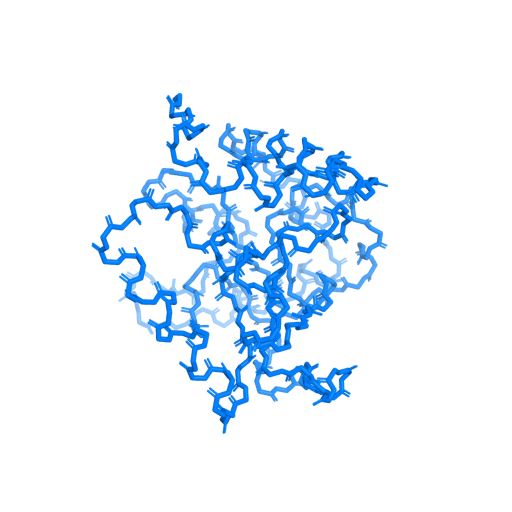3 ? -3.196 17.119 2.520 1.00 85.56 183 TRP A O 1
ATOM 1445 N N . PHE A 1 184 ? -4.715 16.676 0.912 1.00 87.31 184 PHE A N 1
ATOM 1446 C CA . PHE A 1 184 ? -5.875 17.026 1.735 1.00 87.31 184 PHE A CA 1
ATOM 1447 C C . PHE A 1 184 ? -6.000 16.086 2.929 1.00 87.31 184 PHE A C 1
ATOM 1449 O O . PHE A 1 184 ? -6.089 16.559 4.061 1.00 87.31 184 PHE A O 1
ATOM 1456 N N . ILE A 1 185 ? -5.953 14.775 2.690 1.00 88.25 185 ILE A N 1
ATOM 1457 C CA . ILE A 1 185 ? -6.018 13.759 3.745 1.00 88.25 185 ILE A CA 1
ATOM 1458 C C . ILE A 1 185 ? -4.917 13.994 4.785 1.00 88.25 185 ILE A C 1
ATOM 1460 O O . ILE A 1 185 ? -5.206 14.059 5.981 1.00 88.25 185 ILE A O 1
ATOM 1464 N N . ASP A 1 186 ? -3.688 14.250 4.337 1.00 87.81 186 ASP A N 1
ATOM 1465 C CA . ASP A 1 186 ? -2.557 14.550 5.210 1.00 87.81 186 ASP A CA 1
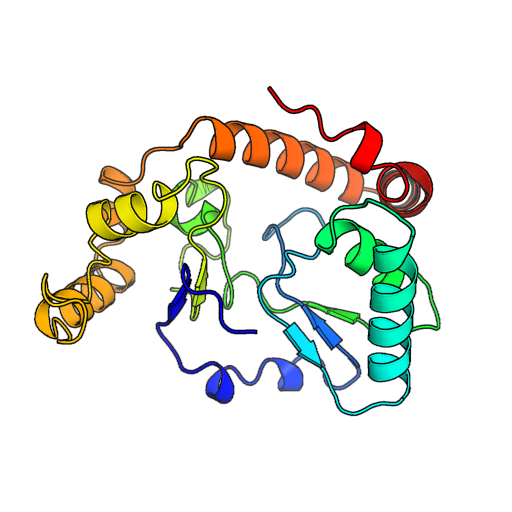ATOM 1466 C C . ASP A 1 186 ? -2.829 15.783 6.085 1.00 87.81 186 ASP A C 1
ATOM 1468 O O . ASP A 1 186 ? -2.426 15.798 7.248 1.00 87.81 186 ASP A O 1
ATOM 1472 N N . GLN A 1 187 ? -3.518 16.815 5.569 1.00 88.69 187 GLN A N 1
ATOM 1473 C CA . GLN A 1 187 ? -3.926 17.971 6.378 1.00 88.69 187 GLN A CA 1
ATOM 1474 C C . GLN A 1 187 ? -4.968 17.588 7.432 1.00 88.69 187 GLN A C 1
ATOM 1476 O O . GLN A 1 187 ? -4.834 18.001 8.585 1.00 88.69 187 GLN A O 1
ATOM 1481 N N . PHE A 1 188 ? -5.981 16.796 7.068 1.00 89.38 188 PHE A N 1
ATOM 1482 C CA . PHE A 1 188 ? -7.008 16.346 8.011 1.00 89.38 188 PHE A CA 1
ATOM 1483 C C . PHE A 1 188 ? -6.412 15.503 9.142 1.00 89.38 188 PHE A C 1
ATOM 1485 O O . PHE A 1 188 ? -6.852 15.608 10.284 1.00 89.38 188 PHE A O 1
ATOM 1492 N N . TYR A 1 189 ? -5.358 14.739 8.881 1.00 89.62 189 TYR A N 1
ATOM 1493 C CA . TYR A 1 189 ? -4.697 13.939 9.909 1.00 89.62 189 TYR A CA 1
ATOM 1494 C C . TYR A 1 189 ? -3.799 14.725 10.877 1.00 89.62 189 TYR A C 1
ATOM 1496 O O . TYR A 1 189 ? -3.346 14.155 11.870 1.00 89.62 189 TYR A O 1
ATOM 1504 N N . LYS A 1 190 ? -3.555 16.026 10.658 1.00 88.56 190 LYS A N 1
ATOM 1505 C CA . LYS A 1 190 ? -2.696 16.838 11.544 1.00 88.56 190 LYS A CA 1
ATOM 1506 C C . LYS A 1 190 ? -3.311 17.155 12.906 1.00 88.56 190 LYS A C 1
ATOM 1508 O O . LYS A 1 190 ? -2.567 17.476 13.829 1.00 88.56 190 LYS A O 1
ATOM 1513 N N . SER A 1 191 ? -4.636 17.112 13.044 1.00 89.31 191 SER A N 1
ATOM 1514 C CA . SER A 1 191 ? -5.316 17.424 14.305 1.00 89.31 191 SER A CA 1
ATOM 1515 C C . SER A 1 191 ? -6.366 16.372 14.655 1.00 89.31 191 SER A C 1
ATOM 1517 O O . SER A 1 191 ? -7.009 15.811 13.771 1.00 89.31 191 SER A O 1
ATOM 1519 N N . ALA A 1 192 ? -6.559 16.103 15.949 1.00 88.62 192 ALA A N 1
ATOM 1520 C CA . ALA A 1 192 ? -7.537 15.113 16.403 1.00 88.62 192 ALA A CA 1
ATOM 1521 C C . ALA A 1 192 ? -8.985 15.426 15.958 1.00 88.62 192 ALA A C 1
ATOM 1523 O O . ALA A 1 192 ? -9.653 14.504 15.487 1.00 88.62 192 ALA A O 1
ATOM 1524 N N . PRO A 1 193 ? -9.474 16.687 16.006 1.00 91.50 193 PRO A N 1
ATOM 1525 C CA . PRO A 1 193 ? -10.815 17.013 15.517 1.00 91.50 193 PRO A CA 1
ATOM 1526 C C . PRO A 1 193 ? -10.990 16.744 14.020 1.00 91.50 193 PRO A C 1
ATOM 1528 O O . PRO A 1 193 ? -11.998 16.176 13.601 1.00 91.50 193 PRO A O 1
ATOM 1531 N N . THR A 1 194 ? -10.001 17.116 13.203 1.00 90.56 194 THR A N 1
ATOM 1532 C CA . THR A 1 194 ? -10.064 16.916 11.749 1.00 90.56 194 THR A CA 1
ATOM 1533 C C . THR A 1 194 ? -9.889 15.450 11.365 1.00 90.56 194 THR A C 1
ATOM 1535 O O . THR A 1 194 ? -10.551 14.998 10.435 1.00 90.56 194 THR A O 1
ATOM 1538 N N . LYS A 1 195 ? -9.090 14.681 12.117 1.00 89.69 195 LYS A N 1
ATOM 1539 C CA . LYS A 1 195 ? -9.001 13.221 11.982 1.00 89.69 195 LYS A CA 1
ATOM 1540 C C . LYS A 1 195 ? -10.352 12.565 12.264 1.00 89.69 195 LYS A C 1
ATOM 1542 O O . LYS A 1 195 ? -10.813 11.756 11.468 1.00 89.69 195 LYS A O 1
ATOM 1547 N N . TYR A 1 196 ? -10.997 12.931 13.372 1.00 88.88 196 TYR A N 1
ATOM 1548 C CA . TYR A 1 196 ? -12.309 12.393 13.731 1.00 88.88 196 TYR A CA 1
ATOM 1549 C C . TYR A 1 196 ? -13.359 12.706 12.658 1.00 88.88 196 TYR A C 1
ATOM 1551 O O . TYR A 1 196 ? -14.101 11.818 12.245 1.00 88.88 196 TYR A O 1
ATOM 1559 N N . LEU A 1 197 ? -13.379 13.945 12.156 1.00 90.00 197 LEU A N 1
ATOM 1560 C CA . LEU A 1 197 ? -14.249 14.344 11.049 1.00 90.00 197 LEU A CA 1
ATOM 1561 C C . LEU A 1 197 ? -14.002 13.491 9.795 1.00 90.00 197 LEU A C 1
ATOM 1563 O O . LEU A 1 197 ? -14.949 13.005 9.177 1.00 90.00 197 LEU A O 1
ATOM 1567 N N . LEU A 1 198 ? -12.732 13.294 9.436 1.00 88.81 198 LEU A N 1
ATOM 1568 C CA . LEU A 1 198 ? -12.341 12.500 8.279 1.00 88.81 198 LEU A CA 1
ATOM 1569 C C . LEU A 1 198 ? -12.822 11.049 8.412 1.00 88.81 198 LEU A C 1
ATOM 1571 O O . LEU A 1 198 ? -13.522 10.558 7.535 1.00 88.81 198 LEU A O 1
ATOM 1575 N N . GLU A 1 199 ? -12.510 10.388 9.524 1.00 87.38 199 GLU A N 1
ATOM 1576 C CA . GLU A 1 199 ? -12.774 8.957 9.710 1.00 87.38 199 GLU A CA 1
ATOM 1577 C C . GLU A 1 199 ? -14.244 8.636 10.005 1.00 87.38 199 GLU A C 1
ATOM 1579 O O . GLU A 1 199 ? -14.717 7.567 9.633 1.00 87.38 199 GLU A O 1
ATOM 1584 N N . LYS A 1 200 ? -14.988 9.531 10.666 1.00 86.88 200 LYS A N 1
ATOM 1585 C CA . LYS A 1 200 ? -16.385 9.265 11.057 1.00 86.88 200 LYS A CA 1
ATOM 1586 C C . LYS A 1 200 ? -17.423 9.856 10.113 1.00 86.88 200 LYS A C 1
ATOM 1588 O O . LYS A 1 200 ? -18.563 9.404 10.142 1.00 86.88 200 LYS A O 1
ATOM 1593 N N . PHE A 1 201 ? -17.052 10.829 9.281 1.00 85.75 201 PHE A N 1
ATOM 1594 C CA . PHE A 1 201 ? -17.994 11.472 8.363 1.00 85.75 201 PHE A CA 1
ATOM 1595 C C . PHE A 1 201 ? -17.516 11.434 6.919 1.00 85.75 201 PHE A C 1
ATOM 1597 O O . PHE A 1 201 ? -18.256 10.980 6.061 1.00 85.75 201 PHE A O 1
ATOM 1604 N N . ILE A 1 202 ? -16.292 11.859 6.612 1.00 87.44 202 ILE A N 1
ATOM 1605 C CA . ILE A 1 202 ? -15.876 11.955 5.203 1.00 87.44 202 ILE A CA 1
ATOM 1606 C C . ILE A 1 202 ? -15.686 10.562 4.590 1.00 87.44 202 ILE A C 1
ATOM 1608 O O . ILE A 1 202 ? -16.252 10.271 3.542 1.00 87.44 202 ILE A O 1
ATOM 1612 N N . PHE A 1 203 ? -14.925 9.691 5.250 1.00 87.19 203 PHE A N 1
ATOM 1613 C CA . PHE A 1 203 ? -14.599 8.352 4.766 1.00 87.19 203 PHE A CA 1
ATOM 1614 C C . PHE A 1 203 ? -15.814 7.435 4.580 1.00 87.19 203 PHE A C 1
ATOM 1616 O O . PHE A 1 203 ? -15.893 6.796 3.531 1.00 87.19 203 PHE A O 1
ATOM 1623 N N . PRO A 1 204 ? -16.802 7.394 5.496 1.00 83.94 204 PRO A N 1
ATOM 1624 C CA . PRO A 1 204 ? -18.007 6.595 5.278 1.00 83.94 204 PRO A CA 1
ATOM 1625 C C . PRO A 1 204 ? -18.815 7.049 4.062 1.00 83.94 204 PRO A C 1
ATOM 1627 O O . PRO A 1 204 ? -19.576 6.266 3.514 1.00 83.94 204 PRO A O 1
ATOM 1630 N N . PHE A 1 205 ? -18.643 8.297 3.624 1.00 80.94 205 PHE A N 1
ATOM 1631 C CA . PHE A 1 205 ? -19.305 8.865 2.453 1.00 80.94 205 PHE A CA 1
ATOM 1632 C C . PHE A 1 205 ? -18.345 9.075 1.272 1.00 80.94 205 PHE A C 1
ATOM 1634 O O . PHE A 1 205 ? -18.699 9.769 0.318 1.00 80.94 205 PHE A O 1
ATOM 1641 N N . ALA A 1 206 ? -17.140 8.492 1.308 1.00 75.81 206 ALA A N 1
ATOM 1642 C CA . ALA A 1 206 ? -16.085 8.726 0.319 1.00 75.81 206 ALA A CA 1
ATOM 1643 C C . ALA A 1 206 ? -16.519 8.408 -1.116 1.00 75.81 206 ALA A C 1
ATOM 1645 O O . ALA A 1 206 ? -16.057 9.057 -2.053 1.00 75.81 206 ALA A O 1
ATOM 1646 N N . HIS A 1 207 ? -17.451 7.475 -1.303 1.00 69.56 207 HIS A N 1
ATOM 1647 C CA . HIS A 1 207 ? -18.006 7.139 -2.610 1.00 69.56 207 HIS A CA 1
ATOM 1648 C C . HIS A 1 207 ? -18.767 8.287 -3.274 1.00 69.56 207 HIS A C 1
ATOM 1650 O O . HIS A 1 207 ? -18.739 8.388 -4.497 1.00 69.56 207 HIS A O 1
ATOM 1656 N N . TYR A 1 208 ? -19.370 9.195 -2.500 1.00 66.50 208 TYR A N 1
ATOM 1657 C CA . TYR A 1 208 ? -19.975 10.423 -3.033 1.00 66.50 208 TYR A CA 1
ATOM 1658 C C . TYR A 1 208 ? -18.932 11.472 -3.437 1.00 66.50 208 TYR A C 1
ATOM 1660 O O . TYR A 1 208 ? -19.224 12.362 -4.233 1.00 66.50 208 TYR A O 1
ATOM 1668 N N . PHE A 1 209 ? -17.716 11.371 -2.897 1.00 63.50 209 PHE A N 1
ATOM 1669 C CA . PHE A 1 209 ? -16.610 12.295 -3.154 1.00 63.50 209 PHE A CA 1
ATOM 1670 C C . PHE A 1 209 ? -15.604 11.765 -4.180 1.00 63.50 209 PHE A C 1
ATOM 1672 O O . PHE A 1 209 ? -14.657 12.479 -4.521 1.00 63.50 209 PHE A O 1
ATOM 1679 N N . MET A 1 210 ? -15.812 10.555 -4.714 1.00 57.22 210 MET A N 1
ATOM 1680 C CA . MET A 1 210 ? -15.076 10.044 -5.871 1.00 57.22 210 MET A CA 1
ATOM 1681 C C . MET A 1 210 ? -15.510 10.796 -7.133 1.00 57.22 210 MET A C 1
ATOM 1683 O O . MET A 1 210 ? -16.242 10.287 -7.980 1.00 57.22 210 MET A O 1
ATOM 1687 N N . ILE A 1 211 ? -15.062 12.045 -7.246 1.00 48.03 211 ILE A N 1
ATOM 1688 C CA . ILE A 1 211 ? -15.191 12.843 -8.459 1.00 48.03 211 ILE A CA 1
ATOM 1689 C C . ILE A 1 211 ? -14.273 12.201 -9.500 1.00 48.03 211 ILE A C 1
ATOM 1691 O O . ILE A 1 211 ? -13.055 12.387 -9.494 1.00 48.03 211 ILE A O 1
ATOM 1695 N N . THR A 1 212 ? -14.872 11.403 -10.375 1.00 41.19 212 THR A N 1
ATOM 1696 C CA . THR A 1 212 ? -14.254 10.983 -11.628 1.00 41.19 212 THR A CA 1
ATOM 1697 C C . THR A 1 212 ? -14.226 12.202 -12.549 1.00 41.19 212 THR A C 1
ATOM 1699 O O . THR A 1 212 ? -15.271 12.762 -12.875 1.00 41.19 212 THR A O 1
ATOM 1702 N N . ILE A 1 213 ? -13.021 12.655 -12.900 1.00 34.84 213 ILE A N 1
ATOM 1703 C CA . ILE A 1 213 ? -12.779 13.599 -14.000 1.00 34.84 213 ILE A CA 1
ATOM 1704 C C . ILE A 1 213 ? -12.163 12.799 -15.141 1.00 34.84 213 ILE A C 1
ATOM 1706 O O . ILE A 1 213 ? -11.221 12.025 -14.852 1.00 34.84 213 ILE A O 1
#

Organism: NCBI:txid310955

pLDDT: mean 82.94, std 10.71, range [34.84, 96.25]

Radius of gyration: 17.98 Å; chains: 1; bounding box: 47×35×46 Å

InterPro domains:
  IPR005069 Nucleotide-diphospho-sugar transferase [PF03407] (1-131)

Secondary structure (DSSP, 8-state):
---TTEEESS-GGGS-GGGS-TT-SEEEEES-SSSS--EEEEEEEE-S-HHHHHHHHHHHHHHHH----HHHHHHHHHTSTTT--EEE--TTTEE-HHHHH-GGG-S-TTSPPSEEE-----STTHHHHHHHHTT---B-TTSSSB-HHHHHHHHHHHHH-HHHHHHH-PPPHHHHHHHHHHHHHHHHTTSHHHHHHIIIIIGGGHHHH----